Protein AF-N1QB80-F1 (afdb_monomer_lite)

Foldseek 3Di:
DKKKWKKKKQLQAAQQKFKWFADPVRDTFGQLCLQVPPVPDDFDAHPRRHGIDMATFKMKDKDFDDPVVDDLVQAPDDPVVLVVVVVVVVVCVVVVVCVGPVVVVVVVCVPDVPSVSRMDIDMDIDDPVPPDPPGPRNQQRDGDPVSVVDPPQKDKDKDQFRRHNSGTTTMMMIGGPGDRMDMDRPVVSVVVVVVVVVD

pLDDT: mean 86.38, std 12.4, range [41.97, 98.0]

Structure (mmCIF, N/CA/C/O backbone):
data_AF-N1QB80-F1
#
_entry.id   AF-N1QB80-F1
#
loop_
_atom_site.group_PDB
_atom_site.id
_atom_site.type_symbol
_atom_site.label_atom_id
_atom_site.label_alt_id
_atom_site.label_comp_id
_atom_site.label_asym_id
_atom_site.label_entity_id
_atom_site.label_seq_id
_atom_site.pdbx_PDB_ins_code
_atom_site.Cartn_x
_atom_site.Cartn_y
_atom_site.Cartn_z
_atom_site.occupancy
_atom_site.B_iso_or_equiv
_atom_site.auth_seq_id
_atom_site.auth_comp_id
_atom_site.auth_asym_id
_atom_site.auth_atom_id
_atom_site.pdbx_PDB_model_num
ATOM 1 N N . PRO A 1 1 ? -1.090 -0.569 -16.708 1.00 91.38 1 PRO A N 1
ATOM 2 C CA . PRO A 1 1 ? -0.356 -0.720 -15.426 1.00 91.38 1 PRO A CA 1
ATOM 3 C C . PRO A 1 1 ? -0.782 -1.983 -14.658 1.00 91.38 1 PRO A C 1
ATOM 5 O O . PRO A 1 1 ? -1.975 -2.270 -14.566 1.00 91.38 1 PRO A O 1
ATOM 8 N N . LEU A 1 2 ? 0.190 -2.723 -14.127 1.00 95.62 2 LEU A N 1
ATOM 9 C CA . LEU A 1 2 ? -0.009 -3.771 -13.124 1.00 95.62 2 LEU A CA 1
ATOM 10 C C . LEU A 1 2 ? -0.027 -3.103 -11.746 1.00 95.62 2 LEU A C 1
ATOM 12 O O . LEU A 1 2 ? 0.932 -2.417 -11.395 1.00 95.62 2 LEU A O 1
ATOM 16 N N . VAL A 1 3 ? -1.093 -3.304 -10.975 1.00 96.75 3 VAL A N 1
ATOM 17 C CA . VAL A 1 3 ? -1.234 -2.734 -9.630 1.00 96.75 3 VAL A CA 1
ATOM 18 C C . VAL A 1 3 ? -1.250 -3.858 -8.600 1.00 96.75 3 VAL A C 1
ATOM 20 O O . VAL A 1 3 ? -2.007 -4.817 -8.746 1.00 96.75 3 VAL A O 1
ATOM 23 N N . ILE A 1 4 ? -0.429 -3.746 -7.558 1.00 97.38 4 ILE A N 1
ATOM 24 C CA . ILE A 1 4 ? -0.398 -4.673 -6.423 1.00 97.38 4 ILE A CA 1
ATOM 25 C C . ILE A 1 4 ? -0.755 -3.882 -5.171 1.00 97.38 4 ILE A C 1
ATOM 27 O O . ILE A 1 4 ? -0.042 -2.957 -4.795 1.00 97.38 4 ILE A O 1
ATOM 31 N N . GLU A 1 5 ? -1.851 -4.248 -4.518 1.00 96.88 5 GLU A N 1
ATOM 32 C CA . GLU A 1 5 ? -2.262 -3.633 -3.256 1.00 96.88 5 GLU A CA 1
ATOM 33 C C . GLU A 1 5 ? -1.945 -4.579 -2.107 1.00 96.88 5 GLU A C 1
ATOM 35 O O . GLU A 1 5 ? -2.376 -5.732 -2.136 1.00 96.88 5 GLU A O 1
ATOM 40 N N . VAL A 1 6 ? -1.222 -4.088 -1.104 1.00 97.69 6 VAL A N 1
ATOM 41 C CA . VAL A 1 6 ? -1.003 -4.757 0.182 1.00 97.69 6 VAL A CA 1
ATOM 42 C C . VAL A 1 6 ? -1.962 -4.140 1.188 1.00 97.69 6 VAL A C 1
ATOM 44 O O . VAL A 1 6 ? -2.020 -2.919 1.325 1.00 97.69 6 VAL A O 1
ATOM 47 N N . TYR A 1 7 ? -2.727 -4.972 1.883 1.00 96.00 7 TYR A N 1
ATOM 48 C CA . TYR A 1 7 ? -3.789 -4.519 2.774 1.00 96.00 7 TYR A CA 1
ATOM 49 C C . TYR A 1 7 ? -3.912 -5.404 4.014 1.00 96.00 7 TYR A C 1
ATOM 51 O O . TYR A 1 7 ? -3.428 -6.539 4.052 1.00 96.00 7 TYR A O 1
ATOM 59 N N . VAL A 1 8 ? -4.579 -4.871 5.031 1.00 94.50 8 VAL A N 1
ATOM 60 C CA . VAL A 1 8 ? -5.033 -5.606 6.214 1.00 94.50 8 VAL A CA 1
ATOM 61 C C . VAL A 1 8 ? -6.558 -5.599 6.241 1.00 94.50 8 VAL A C 1
ATOM 63 O O . VAL A 1 8 ? -7.178 -4.606 5.865 1.00 94.50 8 VAL A O 1
ATOM 66 N N . ASP A 1 9 ? -7.170 -6.706 6.661 1.00 91.12 9 ASP A N 1
ATOM 67 C CA . ASP A 1 9 ? -8.623 -6.816 6.781 1.00 91.12 9 ASP A CA 1
ATOM 68 C C . ASP A 1 9 ? -9.057 -7.471 8.094 1.00 91.12 9 ASP A C 1
ATOM 70 O O . ASP A 1 9 ? -8.264 -8.099 8.801 1.00 91.12 9 ASP A O 1
ATOM 74 N N . THR A 1 10 ? -10.343 -7.325 8.410 1.00 90.62 10 THR A N 1
ATOM 75 C CA . THR A 1 10 ? -10.964 -7.892 9.616 1.00 90.62 10 THR A CA 1
ATOM 76 C C . THR A 1 10 ? -11.724 -9.189 9.352 1.00 90.62 10 THR A C 1
ATOM 78 O O . THR A 1 10 ? -12.569 -9.597 10.152 1.00 90.62 10 THR A O 1
ATOM 81 N N . SER A 1 11 ? -11.445 -9.883 8.242 1.00 88.81 11 SER A N 1
ATOM 82 C CA . SER A 1 11 ? -12.215 -11.072 7.840 1.00 88.81 11 SER A CA 1
ATOM 83 C C . SER A 1 11 ? -12.134 -12.234 8.841 1.00 88.81 11 SER A C 1
ATOM 85 O O . SER A 1 11 ? -13.034 -13.073 8.864 1.00 88.81 11 SER A O 1
ATOM 87 N N . HIS A 1 12 ? -11.089 -12.262 9.675 1.00 88.12 12 HIS A N 1
ATOM 88 C CA . HIS A 1 12 ? -10.852 -13.278 10.705 1.00 88.12 12 HIS A CA 1
ATOM 89 C C . HIS A 1 12 ? -11.121 -12.808 12.141 1.00 88.12 12 HIS A C 1
ATOM 91 O O . HIS A 1 12 ? -11.028 -13.626 13.055 1.00 88.12 12 HIS A O 1
ATOM 97 N N . LEU A 1 13 ? -11.469 -11.536 12.361 1.00 88.50 13 LEU A N 1
ATOM 98 C CA . LEU A 1 13 ? -11.764 -11.039 13.707 1.00 88.50 13 LEU A CA 1
ATOM 99 C C . LEU A 1 13 ? -13.096 -11.594 14.221 1.00 88.50 13 LEU A C 1
ATOM 101 O O . LEU A 1 13 ? -14.037 -11.796 13.446 1.00 88.50 13 LEU A O 1
ATOM 105 N N . THR A 1 14 ? -13.179 -11.856 15.524 1.00 88.25 14 THR A N 1
ATOM 106 C CA . THR A 1 14 ? -14.444 -12.197 16.194 1.00 88.25 14 THR A CA 1
ATOM 107 C C . THR A 1 14 ? -15.339 -10.962 16.327 1.00 88.25 14 THR A C 1
ATOM 109 O O . THR A 1 14 ? -14.897 -9.837 16.113 1.00 88.25 14 THR A O 1
ATOM 112 N N . GLN A 1 15 ? -16.602 -11.147 16.717 1.00 86.69 15 GLN A N 1
ATOM 113 C CA . GLN A 1 15 ? -17.520 -10.029 16.966 1.00 86.69 15 GLN A CA 1
ATOM 114 C C . GLN A 1 15 ? -17.078 -9.124 18.132 1.00 86.69 15 GLN A C 1
ATOM 116 O O . GLN A 1 15 ? -17.384 -7.936 18.124 1.00 86.69 15 GLN A O 1
ATOM 121 N N . SER A 1 16 ? -16.348 -9.666 19.113 1.00 88.00 16 SER A N 1
ATOM 122 C CA . SER A 1 16 ? -15.786 -8.893 20.227 1.00 88.00 16 SER A CA 1
ATOM 123 C C . SER A 1 16 ? -14.495 -8.161 19.861 1.00 88.00 16 SER A C 1
ATOM 125 O O . SER A 1 16 ? -14.055 -7.290 20.602 1.00 88.00 16 SER A O 1
ATOM 127 N N . GLN A 1 17 ? -13.884 -8.462 18.716 1.00 90.19 17 GLN A N 1
ATOM 128 C CA . GLN A 1 17 ? -12.616 -7.877 18.297 1.00 90.19 17 GLN A CA 1
ATOM 129 C C . GLN A 1 17 ? -12.819 -6.773 17.263 1.00 90.19 17 GLN A C 1
ATOM 131 O O . GLN A 1 17 ? -13.550 -6.937 16.288 1.00 90.19 17 GLN A O 1
ATOM 136 N N . THR A 1 18 ? -12.089 -5.674 17.429 1.00 90.62 18 THR A N 1
ATOM 137 C CA . THR A 1 18 ? -12.066 -4.569 16.466 1.00 90.62 18 THR A CA 1
ATOM 138 C C . THR A 1 18 ? -10.638 -4.209 16.070 1.00 90.62 18 THR A C 1
ATOM 140 O O . THR A 1 18 ? -9.692 -4.360 16.852 1.00 90.62 18 THR A O 1
ATOM 143 N N . LEU A 1 19 ? -10.479 -3.758 14.826 1.00 92.94 19 LEU A N 1
ATOM 144 C CA . LEU A 1 19 ? -9.215 -3.248 14.313 1.00 92.94 19 LEU A CA 1
ATOM 145 C C . LEU A 1 19 ? -9.038 -1.808 14.784 1.00 92.94 19 LEU A C 1
ATOM 147 O O . LEU A 1 19 ? -9.878 -0.945 14.520 1.00 92.94 19 LEU A O 1
ATOM 151 N N . ILE A 1 20 ? -7.912 -1.555 15.440 1.00 94.00 20 ILE A N 1
ATOM 152 C CA . ILE A 1 20 ? -7.538 -0.223 15.898 1.00 94.00 20 ILE A CA 1
ATOM 153 C C . ILE A 1 20 ? -6.257 0.255 15.237 1.00 94.00 20 ILE A C 1
ATOM 155 O O . ILE A 1 20 ? -5.391 -0.550 14.890 1.00 94.00 20 ILE A O 1
ATOM 159 N N . ILE A 1 21 ? -6.125 1.573 15.138 1.00 94.12 21 ILE A N 1
ATOM 160 C CA . ILE A 1 21 ? -4.867 2.256 14.847 1.00 94.12 21 ILE A CA 1
ATOM 161 C C . ILE A 1 21 ? -4.462 3.099 16.057 1.00 94.12 21 ILE A C 1
ATOM 163 O O . ILE A 1 21 ? -5.316 3.653 16.757 1.00 94.12 21 ILE A O 1
ATOM 167 N N . VAL A 1 22 ? -3.164 3.154 16.334 1.00 93.06 22 VAL A N 1
ATOM 168 C CA . VAL A 1 22 ? -2.594 3.980 17.399 1.00 93.06 22 VAL A CA 1
ATOM 169 C C . VAL A 1 22 ? -1.965 5.222 16.772 1.00 93.06 22 VAL A C 1
ATOM 171 O O . VAL A 1 22 ? -1.262 5.116 15.766 1.00 93.06 22 VAL A O 1
ATOM 174 N N . ASP A 1 23 ? -2.256 6.398 17.324 1.00 90.19 23 ASP A N 1
ATOM 175 C CA . ASP A 1 23 ? -1.613 7.644 16.900 1.00 90.19 23 ASP A CA 1
ATOM 176 C C . ASP A 1 23 ? -0.264 7.874 17.602 1.00 90.19 23 ASP A C 1
ATOM 178 O O . ASP A 1 23 ? 0.166 7.099 18.459 1.00 90.19 23 ASP A O 1
ATOM 182 N N . GLU A 1 24 ? 0.416 8.956 17.232 1.00 87.44 24 GLU A N 1
ATOM 183 C CA . GLU A 1 24 ? 1.702 9.351 17.817 1.00 87.44 24 GLU A CA 1
ATOM 184 C C . GLU A 1 24 ? 1.635 9.650 19.326 1.00 87.44 24 GLU A C 1
ATOM 186 O O . GLU A 1 24 ? 2.644 9.529 20.020 1.00 87.44 24 GLU A O 1
ATOM 191 N N . PHE A 1 25 ? 0.446 9.961 19.854 1.00 88.31 25 PHE A N 1
ATOM 192 C CA . PHE A 1 25 ? 0.195 10.195 21.278 1.00 88.31 25 PHE A CA 1
ATOM 193 C C . PHE A 1 25 ? -0.191 8.912 22.032 1.00 88.31 25 PHE A C 1
ATOM 195 O O . PHE A 1 25 ? -0.466 8.953 23.232 1.00 88.31 25 PHE A O 1
ATOM 202 N N . GLY A 1 26 ? -0.229 7.761 21.355 1.00 88.81 26 GLY A N 1
ATOM 203 C CA . GLY A 1 26 ? -0.605 6.477 21.945 1.00 88.81 26 GLY A CA 1
ATOM 204 C C . GLY A 1 26 ? -2.116 6.256 22.076 1.00 88.81 26 GLY A C 1
ATOM 205 O O . GLY A 1 26 ? -2.539 5.227 22.619 1.00 88.81 26 GLY A O 1
ATOM 206 N N . LYS A 1 27 ? -2.952 7.174 21.575 1.00 90.88 27 LYS A N 1
ATOM 207 C CA . LYS A 1 27 ? -4.409 7.036 21.616 1.00 90.88 27 LYS A CA 1
ATOM 208 C C . LYS A 1 27 ? -4.879 6.053 20.547 1.00 90.88 27 LYS A C 1
ATOM 210 O O . LYS A 1 27 ? -4.381 6.013 19.425 1.00 90.88 27 LYS A O 1
ATOM 215 N N . ARG A 1 28 ? -5.866 5.238 20.923 1.00 92.75 28 ARG A N 1
ATOM 216 C CA . ARG A 1 28 ? -6.423 4.157 20.101 1.00 92.75 28 ARG A CA 1
ATOM 217 C C . ARG A 1 28 ? -7.682 4.626 19.378 1.00 92.75 28 ARG A C 1
ATOM 219 O O . ARG A 1 28 ? -8.621 5.114 20.011 1.00 92.75 28 ARG A O 1
ATOM 226 N N . TRP A 1 29 ? -7.725 4.415 18.070 1.00 91.88 29 TRP A N 1
ATOM 227 C CA . TRP A 1 29 ? -8.827 4.808 17.195 1.00 91.88 29 TRP A CA 1
ATOM 228 C C . TRP A 1 29 ? -9.437 3.580 16.522 1.00 91.88 29 TRP A C 1
ATOM 230 O O . TRP A 1 29 ? -8.711 2.689 16.094 1.00 91.88 29 TRP A O 1
ATOM 240 N N . ASP A 1 30 ? -10.769 3.528 16.445 1.00 92.00 30 ASP A N 1
ATOM 241 C CA . ASP A 1 30 ? -11.488 2.448 15.758 1.00 92.00 30 ASP A CA 1
ATOM 242 C C . ASP A 1 30 ? -11.467 2.704 14.245 1.00 92.00 30 ASP A C 1
ATOM 244 O O . ASP A 1 30 ? -11.998 3.713 13.769 1.00 92.00 30 ASP A O 1
ATOM 248 N N . VAL A 1 31 ? -10.861 1.781 13.497 1.00 92.50 31 VAL A N 1
ATOM 249 C CA . VAL A 1 31 ? -10.658 1.906 12.048 1.00 92.50 31 VAL A CA 1
ATOM 250 C C . VAL A 1 31 ? -11.970 1.787 11.276 1.00 92.50 31 VAL A C 1
ATOM 252 O O . VAL A 1 31 ? -12.184 2.515 10.308 1.00 92.50 31 VAL A O 1
ATOM 255 N N . ALA A 1 32 ? -12.871 0.893 11.691 1.00 89.06 32 ALA A N 1
ATOM 256 C CA . ALA A 1 32 ? -14.157 0.723 11.020 1.00 89.06 32 ALA A CA 1
ATOM 257 C C . ALA A 1 32 ? -15.037 1.968 11.194 1.00 89.06 32 ALA A C 1
ATOM 259 O O . ALA A 1 32 ? -15.760 2.339 10.273 1.00 89.06 32 ALA A O 1
ATOM 260 N N . HIS A 1 33 ? -14.955 2.631 12.349 1.00 87.12 33 HIS A N 1
ATOM 261 C CA . HIS A 1 33 ? -15.618 3.914 12.569 1.00 87.12 33 HIS A CA 1
ATOM 262 C C . HIS A 1 33 ? -15.034 5.026 11.684 1.00 87.12 33 HIS A C 1
ATOM 264 O O . HIS A 1 33 ? -15.795 5.798 11.108 1.00 87.12 33 HIS A O 1
ATOM 270 N N . ALA A 1 34 ? -13.706 5.099 11.548 1.00 87.31 34 ALA A N 1
ATOM 271 C CA . ALA A 1 34 ? -13.056 6.103 10.703 1.00 87.31 34 ALA A CA 1
ATOM 272 C C . ALA A 1 34 ? -13.418 5.938 9.214 1.00 87.31 34 ALA A C 1
ATOM 274 O O . ALA A 1 34 ? -13.767 6.911 8.551 1.00 87.31 34 ALA A O 1
ATOM 275 N N . LEU A 1 35 ? -13.419 4.700 8.709 1.00 85.75 35 LEU A N 1
ATOM 276 C CA . LEU A 1 35 ? -13.786 4.397 7.319 1.00 85.75 35 LEU A CA 1
ATOM 277 C C . LEU A 1 35 ? -15.298 4.484 7.055 1.00 85.75 35 LEU A C 1
ATOM 279 O O . LEU A 1 35 ? -15.717 4.793 5.945 1.00 85.75 35 LEU A O 1
ATOM 283 N N . GLY A 1 36 ? -16.120 4.182 8.063 1.00 72.56 36 GLY A N 1
ATOM 284 C CA . GLY A 1 36 ? -17.580 4.110 7.971 1.00 72.56 36 GLY A CA 1
ATOM 285 C C . GLY A 1 36 ? -18.313 5.432 8.204 1.00 72.56 36 GLY A C 1
ATOM 286 O O . GLY A 1 36 ? -19.537 5.424 8.282 1.00 72.56 36 GLY A O 1
ATOM 287 N N . SER A 1 37 ? -17.611 6.567 8.309 1.00 54.84 37 SER A N 1
ATOM 288 C CA . SER A 1 37 ? -18.234 7.888 8.504 1.00 54.84 37 SER A CA 1
ATOM 289 C C . SER A 1 37 ? -19.092 8.360 7.311 1.00 54.84 37 SER A C 1
ATOM 291 O O . SER A 1 37 ? -19.680 9.440 7.361 1.00 54.84 37 SER A O 1
ATOM 293 N N . SER A 1 38 ? -19.199 7.566 6.243 1.00 48.72 38 SER A N 1
ATOM 294 C CA . SER A 1 38 ? -20.193 7.733 5.182 1.00 48.72 38 SER A CA 1
ATOM 295 C C . SER A 1 38 ? -21.507 7.067 5.615 1.00 48.72 38 SER A C 1
ATOM 297 O O . SER A 1 38 ? -21.643 5.849 5.538 1.00 48.72 38 SER A O 1
ATOM 299 N N . ALA A 1 39 ? -22.482 7.861 6.065 1.00 45.38 39 ALA A N 1
ATOM 300 C CA . ALA A 1 39 ? -23.760 7.430 6.654 1.00 45.38 39 ALA A CA 1
ATOM 301 C C . ALA A 1 39 ? -24.666 6.526 5.776 1.00 45.38 39 ALA A C 1
ATOM 303 O O . ALA A 1 39 ? -25.740 6.134 6.222 1.00 45.38 39 ALA A O 1
ATOM 304 N N . ASP A 1 40 ? -24.247 6.182 4.556 1.00 47.56 40 ASP A N 1
ATOM 305 C CA . ASP A 1 40 ? -25.103 5.617 3.503 1.00 47.56 40 ASP A CA 1
ATOM 306 C C . ASP A 1 40 ?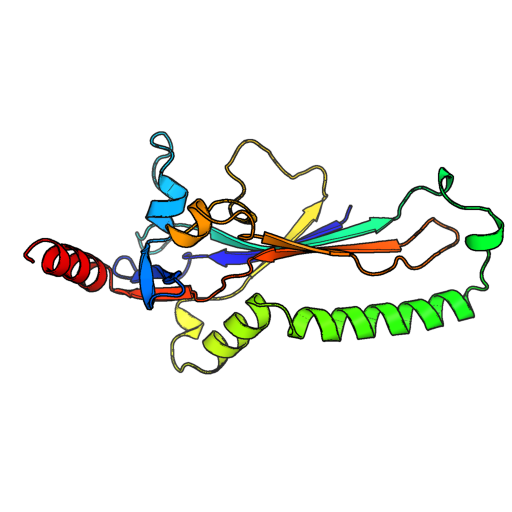 -24.820 4.141 3.165 1.00 47.56 40 ASP A C 1
ATOM 308 O O . ASP A 1 40 ? -25.435 3.561 2.272 1.00 47.56 40 ASP A O 1
ATOM 312 N N . SER A 1 41 ? -23.884 3.490 3.865 1.00 57.41 41 SER A N 1
ATOM 313 C CA . SER A 1 41 ? -23.530 2.086 3.609 1.00 57.41 41 SER A CA 1
ATOM 314 C C . SER A 1 41 ? -23.927 1.197 4.780 1.00 57.41 41 SER A C 1
ATOM 316 O O . SER A 1 41 ? -23.407 1.345 5.885 1.00 57.41 41 SER A O 1
ATOM 318 N N . SER A 1 42 ? -24.802 0.216 4.541 1.00 60.97 42 SER A N 1
ATOM 319 C CA . SER A 1 42 ? -25.028 -0.852 5.522 1.00 60.97 42 SER A CA 1
ATOM 320 C C . SER A 1 42 ? -23.687 -1.531 5.844 1.00 60.97 42 SER A C 1
ATOM 322 O O . SER A 1 42 ? -22.974 -1.920 4.912 1.00 60.97 42 SER A O 1
ATOM 324 N N . PRO A 1 43 ? -23.307 -1.672 7.128 1.00 64.56 43 PRO A N 1
ATOM 325 C CA . PRO A 1 43 ? -22.013 -2.225 7.495 1.00 64.56 43 PRO A CA 1
ATOM 326 C C . PRO A 1 43 ? -21.905 -3.657 6.977 1.00 64.56 43 PRO A C 1
ATOM 328 O O . PRO A 1 43 ? -22.703 -4.527 7.329 1.00 64.56 43 PRO A O 1
ATOM 331 N N . ARG A 1 44 ? -20.905 -3.911 6.129 1.00 75.31 44 ARG A N 1
ATOM 332 C CA . ARG A 1 44 ? -20.601 -5.270 5.676 1.00 75.31 44 ARG A CA 1
ATOM 333 C C . ARG A 1 44 ? -20.173 -6.087 6.889 1.00 75.31 44 ARG A C 1
ATOM 335 O O . ARG A 1 44 ? -19.333 -5.642 7.669 1.00 75.31 44 ARG A O 1
ATOM 342 N N . THR A 1 45 ? -20.735 -7.276 7.048 1.00 80.62 45 THR A N 1
ATOM 343 C CA . THR A 1 45 ? -20.371 -8.188 8.131 1.00 80.62 45 THR A CA 1
ATOM 344 C C . THR A 1 45 ? -19.325 -9.187 7.654 1.00 80.62 45 THR A C 1
ATOM 346 O O . THR A 1 45 ? -19.306 -9.606 6.492 1.00 80.62 45 THR A O 1
ATOM 349 N N . ASN A 1 46 ? -18.402 -9.551 8.540 1.00 82.50 46 ASN A N 1
ATOM 350 C CA . ASN A 1 46 ? -17.505 -10.672 8.309 1.00 82.50 46 ASN A CA 1
ATOM 351 C C . ASN A 1 46 ? -18.231 -11.996 8.629 1.00 82.50 46 ASN A C 1
ATOM 353 O O . ASN A 1 46 ? -19.353 -12.013 9.138 1.00 82.50 46 ASN A O 1
ATOM 357 N N . ARG A 1 47 ? -17.579 -13.132 8.354 1.00 83.50 47 ARG A N 1
ATOM 358 C CA . ARG A 1 47 ? -18.159 -14.471 8.590 1.00 83.50 47 ARG A CA 1
ATOM 359 C C . ARG A 1 47 ? -18.451 -14.774 10.065 1.00 83.50 47 ARG A C 1
ATOM 361 O O . ARG A 1 47 ? -19.199 -15.701 10.346 1.00 83.50 47 ARG A O 1
ATOM 368 N N . ASN A 1 48 ? -17.879 -13.994 10.977 1.00 83.38 48 ASN A N 1
ATOM 369 C CA . ASN A 1 48 ? -17.991 -14.156 12.421 1.00 83.38 48 ASN A CA 1
ATOM 370 C C . ASN A 1 48 ? -18.980 -13.150 13.046 1.00 83.38 48 ASN A C 1
ATOM 372 O O . ASN A 1 48 ? -18.998 -13.004 14.265 1.00 83.38 48 ASN A O 1
ATOM 376 N N . GLY A 1 49 ? -19.756 -12.416 12.236 1.00 79.75 49 GLY A N 1
ATOM 377 C CA . GLY A 1 49 ? -20.728 -11.423 12.712 1.00 79.75 49 GLY A CA 1
ATOM 378 C C . GLY A 1 49 ? -20.132 -10.072 13.136 1.00 79.75 49 GLY A C 1
ATOM 379 O O . GLY A 1 49 ? -20.870 -9.203 13.594 1.00 79.75 49 GLY A O 1
ATOM 380 N N . GLY A 1 50 ? -18.821 -9.868 12.973 1.00 80.44 50 GLY A N 1
ATOM 381 C CA . GLY A 1 50 ? -18.140 -8.591 13.211 1.00 80.44 50 GLY A CA 1
ATOM 382 C C . GLY A 1 50 ? -18.203 -7.643 12.007 1.00 80.44 50 GLY A C 1
ATOM 383 O O . GLY A 1 50 ? -18.599 -8.035 10.907 1.00 80.44 50 GLY A O 1
ATOM 384 N N . ARG A 1 51 ? -17.780 -6.385 12.190 1.00 82.31 51 ARG A N 1
ATOM 385 C CA . ARG A 1 51 ? -17.690 -5.402 11.094 1.00 82.31 51 ARG A CA 1
ATOM 386 C C . ARG A 1 51 ? -16.526 -5.747 10.162 1.00 82.31 51 ARG A C 1
ATOM 388 O O . ARG A 1 51 ? -15.382 -5.867 10.600 1.00 82.31 51 ARG A O 1
ATOM 395 N N . LEU A 1 52 ? -16.816 -5.888 8.871 1.00 85.75 52 LEU A N 1
ATOM 396 C CA . LEU A 1 52 ? -15.814 -6.090 7.833 1.00 85.75 52 LEU A CA 1
ATOM 397 C C . LEU A 1 52 ? -15.259 -4.735 7.389 1.00 85.75 52 LEU A C 1
ATOM 399 O O . LEU A 1 52 ? -15.984 -3.926 6.813 1.00 85.75 52 LEU A O 1
ATOM 403 N N . CYS A 1 53 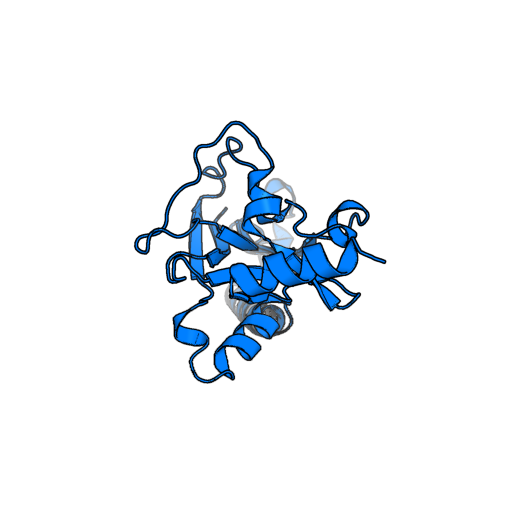? -13.968 -4.519 7.602 1.00 88.38 53 CYS A N 1
ATOM 404 C CA . CYS A 1 53 ? -13.237 -3.406 7.022 1.00 88.38 53 CYS A CA 1
ATOM 405 C C . CYS A 1 53 ? -11.900 -3.881 6.453 1.00 88.38 53 CYS A C 1
ATOM 407 O O . CYS A 1 53 ? -11.371 -4.936 6.819 1.00 88.38 53 CYS A O 1
ATOM 409 N N . GLU A 1 54 ? -11.393 -3.099 5.509 1.00 91.38 54 GLU A N 1
ATOM 410 C CA . GLU A 1 54 ? -10.124 -3.316 4.834 1.00 91.38 54 GLU A CA 1
ATOM 411 C C . GLU A 1 54 ? -9.391 -1.979 4.759 1.00 91.38 54 GLU A C 1
ATOM 413 O O . GLU A 1 54 ? -9.999 -0.953 4.453 1.00 91.38 54 GLU A O 1
ATOM 418 N N . VAL A 1 55 ? -8.088 -2.006 5.023 1.00 94.06 55 VAL A N 1
ATOM 419 C CA . VAL A 1 55 ? -7.208 -0.848 4.887 1.00 94.06 55 VAL A CA 1
ATOM 420 C C . VAL A 1 55 ? -6.063 -1.210 3.956 1.00 94.06 55 VAL A C 1
ATOM 422 O O . VAL A 1 55 ? -5.258 -2.093 4.263 1.00 94.06 55 VAL A O 1
ATOM 425 N N . ILE A 1 56 ? -5.963 -0.501 2.834 1.00 95.81 56 ILE A N 1
ATOM 426 C CA . ILE A 1 56 ? -4.796 -0.562 1.954 1.00 95.81 56 ILE A CA 1
ATOM 427 C C . ILE A 1 56 ? -3.635 0.167 2.636 1.00 95.81 56 ILE A C 1
ATOM 429 O O . ILE A 1 56 ? -3.773 1.300 3.101 1.00 95.81 56 ILE A O 1
ATOM 433 N N . LEU A 1 57 ? -2.492 -0.511 2.699 1.00 97.38 57 LEU A N 1
ATOM 434 C CA . LEU A 1 57 ? -1.257 -0.020 3.306 1.00 97.38 57 LEU A CA 1
ATOM 435 C C . LEU A 1 57 ? -0.224 0.368 2.255 1.00 97.38 57 LEU A C 1
ATOM 437 O O . LEU A 1 57 ? 0.520 1.318 2.464 1.00 97.38 57 LEU A O 1
ATOM 441 N N . GLU A 1 58 ? -0.181 -0.367 1.142 1.00 98.00 58 GLU A N 1
ATOM 442 C CA . GLU A 1 58 ? 0.722 -0.105 0.024 1.00 98.00 58 GLU A CA 1
ATOM 443 C C . GLU A 1 58 ? -0.011 -0.333 -1.298 1.00 98.00 58 GLU A C 1
ATOM 445 O O . GLU A 1 58 ? -0.732 -1.322 -1.454 1.00 98.00 58 GLU A O 1
ATOM 450 N N . ARG A 1 59 ? 0.225 0.539 -2.276 1.00 97.25 59 ARG A N 1
ATOM 451 C CA . ARG A 1 59 ? -0.171 0.361 -3.670 1.00 97.25 59 ARG A CA 1
ATOM 452 C C . ARG A 1 59 ? 1.057 0.484 -4.555 1.00 97.25 59 ARG A C 1
ATOM 454 O O . ARG A 1 59 ? 1.557 1.575 -4.810 1.00 97.25 59 ARG A O 1
ATOM 461 N N . TRP A 1 60 ? 1.521 -0.653 -5.048 1.00 98.00 60 TRP A N 1
ATOM 462 C CA . TRP A 1 60 ? 2.598 -0.734 -6.018 1.00 98.00 60 TRP A CA 1
ATOM 463 C C . TRP A 1 60 ? 2.033 -0.635 -7.427 1.00 98.00 60 TRP A C 1
ATOM 465 O O . TRP A 1 60 ? 1.118 -1.375 -7.781 1.00 98.00 60 TRP A O 1
ATOM 475 N N . THR A 1 61 ? 2.616 0.231 -8.247 1.00 97.06 61 THR A N 1
ATOM 476 C CA . THR A 1 61 ? 2.284 0.365 -9.665 1.00 97.06 61 THR A CA 1
ATOM 477 C C . THR A 1 61 ? 3.515 0.045 -10.494 1.00 97.06 61 THR A C 1
ATOM 479 O O . THR A 1 61 ? 4.547 0.706 -10.363 1.00 97.06 61 THR A O 1
ATOM 482 N N . VAL A 1 62 ? 3.392 -0.970 -11.347 1.00 96.69 62 VAL A N 1
ATOM 483 C CA . VAL A 1 62 ? 4.393 -1.357 -12.342 1.00 96.69 62 VAL A CA 1
ATOM 484 C C . VAL A 1 62 ? 3.834 -1.044 -13.722 1.00 96.69 62 VAL A C 1
ATOM 486 O O . VAL A 1 62 ? 2.751 -1.505 -14.100 1.00 96.69 62 VAL A O 1
ATOM 489 N N . GLU A 1 63 ? 4.567 -0.256 -14.492 1.00 95.19 63 GLU A N 1
ATOM 490 C CA . GLU A 1 63 ? 4.135 0.176 -15.814 1.00 95.19 63 GLU A CA 1
ATOM 491 C C . GLU A 1 63 ? 5.296 0.235 -16.799 1.00 95.19 63 GLU A C 1
ATOM 493 O O . GLU A 1 63 ? 6.451 0.440 -16.430 1.00 95.19 63 GLU A O 1
ATOM 498 N N . LEU A 1 64 ? 4.960 0.036 -18.068 1.00 94.25 64 LEU A N 1
ATOM 499 C CA . LEU A 1 64 ? 5.855 0.282 -19.182 1.00 94.25 64 LEU A CA 1
ATOM 500 C C . LEU A 1 64 ? 5.434 1.621 -19.784 1.00 94.25 64 LEU A C 1
ATOM 502 O O . LEU A 1 64 ? 4.304 1.747 -20.256 1.00 94.25 64 LEU A O 1
ATOM 506 N N . GLY A 1 65 ? 6.296 2.627 -19.662 1.00 89.50 65 GLY A N 1
ATOM 507 C CA . GLY A 1 65 ? 6.008 3.975 -20.135 1.00 89.50 65 GLY A CA 1
ATOM 508 C C . GLY A 1 65 ? 6.128 4.109 -21.650 1.00 89.50 65 GLY A C 1
ATOM 509 O O . GLY A 1 65 ? 6.610 3.212 -22.342 1.00 89.50 65 GLY A O 1
ATOM 510 N N . ASP A 1 66 ? 5.687 5.260 -22.148 1.00 86.94 66 ASP A N 1
ATOM 511 C CA . ASP A 1 66 ? 5.705 5.578 -23.573 1.00 86.94 66 ASP A CA 1
ATOM 512 C C . ASP A 1 66 ? 7.138 5.808 -24.089 1.00 86.94 66 ASP A C 1
ATOM 514 O O . ASP A 1 66 ? 7.983 6.401 -23.410 1.00 86.94 66 ASP A O 1
ATOM 518 N N . LEU A 1 67 ? 7.394 5.356 -25.315 1.00 86.44 67 LEU A N 1
ATOM 519 C CA . LEU A 1 67 ? 8.644 5.577 -26.032 1.00 86.44 67 LEU A CA 1
ATOM 520 C C . LEU A 1 67 ? 8.795 7.037 -26.480 1.00 86.44 67 LEU A C 1
ATOM 522 O O . LEU A 1 67 ? 9.924 7.491 -26.643 1.00 86.44 67 LEU A O 1
ATO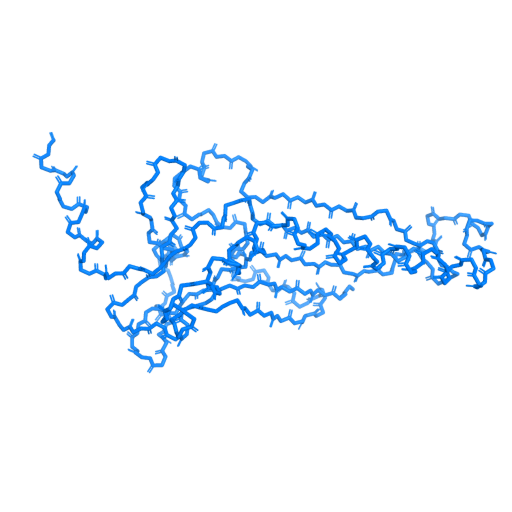M 526 N N . ALA A 1 68 ? 7.691 7.776 -26.652 1.00 83.00 68 ALA A N 1
ATOM 527 C CA . ALA A 1 68 ? 7.694 9.145 -27.183 1.00 83.00 68 ALA A CA 1
ATOM 528 C C . ALA A 1 68 ? 8.534 10.143 -26.361 1.00 83.00 68 ALA A C 1
ATOM 530 O O . ALA A 1 68 ? 9.000 11.147 -26.894 1.00 83.00 68 ALA A O 1
ATOM 531 N N . ASN A 1 69 ? 8.760 9.854 -25.077 1.00 83.44 69 ASN A N 1
ATOM 532 C CA . ASN A 1 69 ? 9.503 10.721 -24.159 1.00 83.44 69 ASN A CA 1
ATOM 533 C C . ASN A 1 69 ? 11.016 10.439 -24.124 1.00 83.44 69 ASN A C 1
ATOM 535 O O . ASN A 1 69 ? 11.726 11.066 -23.340 1.00 83.44 69 ASN A O 1
ATOM 539 N N . HIS A 1 70 ? 11.506 9.493 -24.930 1.00 86.00 70 HIS A N 1
ATOM 540 C CA . HIS A 1 70 ? 12.892 9.030 -24.901 1.00 86.00 70 HIS A CA 1
ATOM 541 C C . HIS A 1 70 ? 13.518 9.006 -26.289 1.00 86.00 70 HIS A C 1
ATOM 543 O O . HIS A 1 70 ? 12.872 8.693 -27.290 1.00 86.00 70 HIS A O 1
ATOM 549 N N . THR A 1 71 ? 14.819 9.287 -26.353 1.00 85.81 71 THR A N 1
ATOM 550 C CA . THR A 1 71 ? 15.539 9.163 -27.621 1.00 85.81 71 THR A CA 1
ATOM 551 C C . THR A 1 71 ? 15.763 7.691 -27.966 1.00 85.81 71 THR A C 1
ATOM 553 O O . THR A 1 71 ? 15.993 6.845 -27.103 1.00 85.81 71 THR A O 1
ATOM 556 N N . THR A 1 72 ? 15.765 7.358 -29.259 1.00 82.06 72 THR A N 1
ATOM 557 C CA . THR A 1 72 ? 16.060 5.989 -29.717 1.00 82.06 72 THR A CA 1
ATOM 558 C C . THR A 1 72 ? 17.422 5.491 -29.216 1.00 82.06 72 THR A C 1
ATOM 560 O O . THR A 1 72 ? 17.584 4.302 -28.965 1.00 82.06 72 THR A O 1
ATOM 563 N N . SER A 1 73 ? 18.391 6.394 -29.027 1.00 84.19 73 SER A N 1
ATOM 564 C CA . SER A 1 73 ? 19.708 6.069 -28.465 1.00 84.19 73 SER A CA 1
ATOM 565 C C . SER A 1 73 ? 19.623 5.611 -27.002 1.00 84.19 73 SER A C 1
ATOM 567 O O . SER A 1 73 ? 20.227 4.603 -26.641 1.00 84.19 73 SER A O 1
ATOM 569 N N . GLU A 1 74 ? 18.816 6.285 -26.174 1.00 84.25 74 GLU A N 1
ATOM 570 C CA . GLU A 1 74 ? 18.613 5.940 -24.756 1.00 84.25 74 GLU A CA 1
ATOM 571 C C . GLU A 1 74 ? 17.994 4.552 -24.559 1.00 84.25 74 GLU A C 1
ATOM 573 O O . GLU A 1 74 ? 18.335 3.843 -23.610 1.00 84.25 74 GLU A O 1
ATOM 578 N N . LEU A 1 75 ? 17.089 4.155 -25.457 1.00 86.31 75 LEU A N 1
ATOM 579 C CA . LEU A 1 75 ? 16.371 2.880 -25.376 1.00 86.31 75 LEU A CA 1
ATOM 580 C C . LEU A 1 75 ? 17.136 1.709 -26.022 1.00 86.31 75 LEU A C 1
ATOM 582 O O . LEU A 1 75 ? 16.767 0.549 -25.823 1.00 86.31 75 LEU A O 1
ATOM 586 N N . ASN A 1 76 ? 18.210 1.987 -26.770 1.00 87.88 76 ASN A N 1
ATOM 587 C CA . ASN A 1 76 ? 18.952 1.005 -27.570 1.00 87.88 76 ASN A CA 1
ATOM 588 C C . ASN A 1 76 ? 20.135 0.343 -26.849 1.00 87.88 76 ASN A C 1
ATOM 590 O O . ASN A 1 76 ? 21.056 -0.164 -27.493 1.00 87.88 76 ASN A O 1
ATOM 594 N N . ASP A 1 77 ? 20.096 0.270 -25.520 1.00 90.19 77 ASP A N 1
ATOM 595 C CA . ASP A 1 77 ? 21.106 -0.470 -24.767 1.00 90.19 77 ASP A CA 1
ATOM 596 C C . ASP A 1 77 ? 21.107 -1.968 -25.146 1.00 90.19 77 ASP A C 1
ATOM 598 O O . ASP A 1 77 ? 20.089 -2.558 -25.542 1.00 90.19 77 ASP A O 1
ATOM 602 N N . ALA A 1 78 ? 22.274 -2.603 -25.053 1.00 93.06 78 ALA A N 1
ATOM 603 C CA . ALA A 1 78 ? 22.418 -4.020 -25.359 1.00 93.06 78 ALA A CA 1
ATOM 604 C C . ALA A 1 78 ? 21.652 -4.864 -24.325 1.00 93.06 78 ALA A C 1
ATOM 606 O O . ALA A 1 78 ? 21.710 -4.593 -23.125 1.00 93.06 78 ALA A O 1
ATOM 607 N N . LEU A 1 79 ? 20.976 -5.936 -24.760 1.00 92.56 79 LEU A N 1
ATOM 608 C CA . LEU A 1 79 ? 20.175 -6.794 -23.869 1.00 92.56 79 LEU A CA 1
ATOM 609 C C . LEU A 1 79 ? 20.930 -7.281 -22.612 1.00 92.56 79 LEU A C 1
ATOM 611 O O . LEU A 1 79 ? 20.341 -7.237 -21.529 1.00 92.56 79 LEU A O 1
ATOM 615 N N . PRO A 1 80 ? 22.221 -7.672 -22.679 1.00 96.00 80 PRO A N 1
ATOM 616 C CA . PRO A 1 80 ? 22.980 -8.030 -21.478 1.00 96.00 80 PRO A CA 1
ATOM 617 C C . PRO A 1 80 ? 23.106 -6.888 -20.454 1.00 96.00 80 PRO A C 1
ATOM 619 O O . PRO A 1 80 ? 23.099 -7.137 -19.246 1.00 96.00 80 PRO A O 1
ATOM 622 N N . ASN A 1 81 ? 23.189 -5.634 -20.910 1.00 95.31 81 ASN A N 1
ATOM 623 C CA . ASN A 1 81 ? 23.248 -4.463 -20.033 1.00 95.31 81 ASN A CA 1
ATOM 624 C C . ASN A 1 81 ? 21.892 -4.196 -19.379 1.00 95.31 81 ASN A C 1
ATOM 626 O O . ASN A 1 81 ? 21.837 -3.986 -18.166 1.00 95.31 81 ASN A O 1
ATOM 630 N N . VAL A 1 82 ? 20.803 -4.278 -20.152 1.00 95.25 82 VAL A N 1
ATOM 631 C CA . VAL A 1 82 ? 19.429 -4.158 -19.635 1.00 95.25 82 VAL A CA 1
ATOM 632 C C . VAL A 1 82 ? 19.170 -5.222 -18.567 1.00 95.25 82 VAL A C 1
ATOM 634 O O . VAL A 1 82 ? 18.693 -4.896 -17.482 1.00 95.25 82 VAL A O 1
ATOM 637 N N . TYR A 1 83 ? 19.573 -6.472 -18.814 1.00 95.81 83 TYR A N 1
ATOM 638 C CA . TYR A 1 83 ? 19.462 -7.556 -17.834 1.00 95.81 83 TYR A CA 1
ATOM 639 C C . TYR A 1 83 ? 20.247 -7.255 -16.549 1.00 95.81 83 TYR A C 1
ATOM 641 O O . TYR A 1 83 ? 19.707 -7.370 -15.448 1.00 95.81 83 TYR A O 1
ATOM 649 N N . LYS A 1 84 ? 21.502 -6.795 -16.667 1.00 97.00 84 LYS A N 1
ATOM 650 C CA . LYS A 1 84 ? 22.335 -6.421 -15.511 1.00 97.00 84 LYS A CA 1
ATOM 651 C C . LYS A 1 84 ? 21.704 -5.289 -14.691 1.00 97.00 84 LYS A C 1
ATOM 653 O O . LYS A 1 84 ? 21.664 -5.380 -13.465 1.00 97.00 84 LYS A O 1
ATOM 658 N N . LYS A 1 85 ? 21.176 -4.253 -15.350 1.00 96.44 85 LYS A N 1
ATOM 659 C CA . LYS A 1 85 ? 20.453 -3.150 -14.696 1.00 96.44 85 LYS A CA 1
ATOM 660 C C . LYS A 1 85 ? 19.158 -3.641 -14.034 1.00 96.44 85 LYS A C 1
ATOM 662 O O . LYS A 1 85 ? 18.890 -3.278 -12.892 1.00 96.44 85 LYS A O 1
ATOM 667 N N . GLY A 1 86 ? 18.409 -4.529 -14.689 1.00 96.69 86 GLY A N 1
ATOM 668 C CA . GLY A 1 86 ? 17.203 -5.153 -14.136 1.00 96.69 86 GLY A CA 1
ATOM 669 C C . GLY A 1 86 ? 17.476 -5.973 -12.876 1.00 96.69 86 GLY A C 1
ATOM 670 O O . GLY A 1 86 ? 16.752 -5.865 -11.890 1.00 96.69 86 GLY A O 1
ATOM 671 N N . VAL A 1 87 ? 18.578 -6.721 -12.843 1.00 97.69 87 VAL A N 1
ATOM 672 C CA . VAL A 1 87 ? 19.017 -7.436 -11.637 1.00 97.69 87 VAL A CA 1
ATOM 673 C C . VAL A 1 87 ? 19.249 -6.473 -10.461 1.00 97.69 87 VAL A C 1
ATOM 675 O O . VAL A 1 87 ? 18.855 -6.776 -9.333 1.00 97.69 87 VAL A O 1
ATOM 678 N N . VAL A 1 88 ? 19.860 -5.307 -10.701 1.00 97.31 88 VAL A N 1
ATOM 679 C CA . VAL A 1 88 ? 20.050 -4.274 -9.666 1.00 97.31 88 VAL A CA 1
ATOM 680 C C . VAL A 1 88 ? 18.710 -3.675 -9.233 1.00 97.31 88 VAL A C 1
ATOM 682 O O . VAL A 1 88 ? 18.472 -3.551 -8.031 1.00 97.31 88 VAL A O 1
ATOM 685 N N . LEU A 1 89 ? 17.811 -3.387 -10.181 1.00 97.06 89 LEU A N 1
ATOM 686 C CA . LEU A 1 89 ? 16.455 -2.903 -9.907 1.00 97.06 89 LEU A CA 1
ATOM 687 C C . LEU A 1 89 ? 15.702 -3.847 -8.957 1.00 97.06 89 LEU A C 1
ATOM 689 O O . LEU A 1 89 ? 15.219 -3.409 -7.917 1.00 97.06 89 LEU A O 1
ATOM 693 N N . PHE A 1 90 ? 15.651 -5.149 -9.253 1.00 97.31 90 PHE A N 1
ATOM 694 C CA . PHE A 1 90 ? 14.940 -6.110 -8.401 1.00 97.31 90 PHE A CA 1
ATOM 695 C C . PHE A 1 90 ? 15.578 -6.279 -7.017 1.00 97.31 90 PHE A C 1
ATOM 697 O O . PHE A 1 90 ? 14.861 -6.443 -6.030 1.00 97.31 90 PHE A O 1
ATOM 704 N N . ARG A 1 91 ? 16.911 -6.183 -6.903 1.00 97.25 91 ARG A N 1
ATOM 705 C CA . ARG A 1 91 ? 17.583 -6.169 -5.590 1.00 97.25 91 ARG A CA 1
ATOM 706 C C . ARG A 1 91 ? 17.260 -4.913 -4.783 1.00 97.25 91 ARG A C 1
ATOM 708 O O . ARG A 1 91 ? 17.063 -5.010 -3.569 1.00 97.25 91 ARG A O 1
ATOM 715 N N . SER A 1 92 ? 17.187 -3.761 -5.448 1.00 97.06 92 SER A N 1
ATOM 716 C CA . SER A 1 92 ? 16.760 -2.502 -4.835 1.00 97.06 92 SER A CA 1
ATOM 717 C C . SER A 1 92 ? 15.313 -2.603 -4.348 1.00 97.06 92 SER A C 1
ATOM 719 O O . SER A 1 92 ? 15.070 -2.376 -3.167 1.00 97.06 92 SER A O 1
ATOM 721 N N . LEU A 1 93 ? 14.387 -3.071 -5.194 1.00 97.38 93 LEU A N 1
ATOM 722 C CA . LEU A 1 93 ? 12.977 -3.284 -4.843 1.00 97.38 93 LEU A CA 1
ATOM 723 C C . LEU A 1 93 ? 12.809 -4.218 -3.641 1.00 97.38 93 LEU A C 1
ATOM 725 O O . LEU A 1 93 ? 12.110 -3.880 -2.689 1.00 97.38 93 LEU A O 1
ATOM 729 N N . TYR A 1 94 ? 13.492 -5.365 -3.649 1.00 96.81 94 TYR A N 1
ATOM 730 C CA . TYR A 1 94 ? 13.460 -6.318 -2.539 1.00 96.81 94 TYR A CA 1
ATOM 731 C C . TYR A 1 94 ? 13.931 -5.698 -1.218 1.00 96.81 94 TYR A C 1
ATOM 733 O O . TYR A 1 94 ? 13.356 -5.959 -0.160 1.00 96.81 94 TYR A O 1
ATOM 741 N N . SER A 1 95 ? 14.981 -4.879 -1.276 1.00 96.69 95 SER A N 1
ATOM 742 C CA . SER A 1 95 ? 15.521 -4.207 -0.094 1.00 96.69 95 SER A CA 1
ATOM 743 C C . SER A 1 95 ? 14.582 -3.099 0.378 1.00 96.69 95 SER A C 1
ATOM 745 O O . SER A 1 95 ? 14.286 -3.015 1.567 1.00 96.69 95 SER A O 1
ATOM 747 N N . PHE A 1 96 ? 14.063 -2.297 -0.552 1.00 97.00 96 PHE A N 1
ATOM 748 C CA . PHE A 1 96 ? 13.178 -1.172 -0.271 1.00 97.00 96 PHE A CA 1
ATOM 749 C C . PHE A 1 96 ? 11.839 -1.616 0.327 1.00 97.00 96 PHE A C 1
ATOM 751 O O . PHE A 1 96 ? 11.416 -1.059 1.336 1.00 97.00 96 PHE A O 1
ATOM 758 N N . ALA A 1 97 ? 11.228 -2.688 -0.191 1.00 96.69 97 ALA A N 1
ATOM 759 C CA . ALA A 1 97 ? 9.992 -3.252 0.363 1.00 96.69 97 ALA A CA 1
ATOM 760 C C . ALA A 1 97 ? 10.118 -3.636 1.853 1.00 96.69 97 ALA A C 1
ATOM 762 O O . ALA A 1 97 ? 9.132 -3.669 2.581 1.00 96.69 97 ALA A O 1
ATOM 763 N N . ARG A 1 98 ? 11.339 -3.892 2.342 1.00 96.31 98 ARG A N 1
ATOM 764 C CA . ARG A 1 98 ? 11.621 -4.209 3.754 1.00 96.31 98 ARG A CA 1
ATOM 765 C C . ARG A 1 98 ? 11.874 -2.984 4.633 1.00 96.31 98 ARG A C 1
ATOM 767 O O . ARG A 1 98 ? 12.037 -3.127 5.846 1.00 96.31 98 ARG A O 1
ATOM 774 N N . LEU A 1 99 ? 11.947 -1.798 4.043 1.00 96.19 99 LEU A N 1
ATOM 775 C CA . LEU A 1 99 ? 12.056 -0.531 4.764 1.00 96.19 99 LEU A CA 1
ATOM 776 C C . LEU A 1 99 ? 10.681 0.098 5.008 1.00 96.19 99 LEU A C 1
ATOM 778 O O . LEU A 1 99 ? 10.542 0.888 5.943 1.00 96.19 99 LEU A O 1
ATOM 782 N N . LEU A 1 100 ? 9.677 -0.298 4.220 1.00 97.25 100 LEU A N 1
ATOM 783 C CA . LEU A 1 100 ? 8.328 0.244 4.298 1.00 97.25 100 LEU A CA 1
ATOM 784 C C . LEU A 1 100 ? 7.640 -0.044 5.646 1.00 97.25 100 LEU A C 1
ATOM 786 O O . LEU A 1 100 ? 7.903 -1.075 6.286 1.00 97.25 100 LEU A O 1
ATOM 790 N N . PRO A 1 101 ? 6.729 0.845 6.089 1.00 96.69 101 PRO A N 1
ATOM 791 C CA . PRO A 1 101 ? 5.990 0.676 7.339 1.00 96.69 101 PRO A CA 1
ATOM 792 C C . PRO A 1 101 ? 5.223 -0.650 7.432 1.00 96.69 101 PRO A C 1
ATOM 794 O O . PRO A 1 101 ? 5.271 -1.304 8.480 1.00 96.69 101 PRO A O 1
ATOM 797 N N . ALA A 1 102 ? 4.615 -1.127 6.339 1.00 96.44 102 ALA A N 1
ATOM 798 C CA . ALA A 1 102 ? 3.864 -2.383 6.363 1.00 96.44 102 ALA A CA 1
ATOM 799 C C . ALA A 1 102 ? 4.763 -3.604 6.633 1.00 96.44 102 ALA A C 1
ATOM 801 O O . ALA A 1 102 ? 4.331 -4.550 7.292 1.00 96.44 102 ALA A O 1
ATOM 802 N N . TRP A 1 103 ? 6.044 -3.581 6.236 1.00 96.44 103 TRP A N 1
ATOM 803 C CA . TRP A 1 103 ? 6.996 -4.633 6.616 1.00 96.44 103 TRP A CA 1
ATOM 804 C C . TRP A 1 103 ? 7.308 -4.622 8.116 1.00 96.44 103 TRP A C 1
ATOM 806 O O . TRP A 1 103 ? 7.454 -5.678 8.741 1.00 96.44 103 TRP A O 1
ATOM 816 N N . LYS A 1 104 ? 7.406 -3.439 8.736 1.00 94.50 104 LYS A N 1
ATOM 817 C CA . LYS A 1 104 ? 7.557 -3.340 10.198 1.00 94.50 104 LYS A CA 1
ATOM 818 C C . LYS A 1 104 ? 6.330 -3.929 10.895 1.00 94.50 104 LYS A C 1
ATOM 820 O O . LYS A 1 104 ? 6.502 -4.725 11.818 1.00 94.50 104 LYS A O 1
ATOM 825 N N . PHE A 1 105 ? 5.133 -3.614 10.405 1.00 94.00 105 PHE A N 1
ATOM 826 C CA . PHE A 1 105 ? 3.877 -4.180 10.893 1.00 94.00 105 PHE A CA 1
ATOM 827 C C . PHE A 1 105 ? 3.814 -5.707 10.714 1.00 94.00 105 PHE A C 1
ATOM 829 O O . PHE A 1 105 ? 3.596 -6.428 11.687 1.00 94.00 105 PHE A O 1
ATOM 836 N N . TYR A 1 106 ? 4.153 -6.231 9.532 1.00 93.62 106 TYR A N 1
ATOM 837 C CA . TYR A 1 106 ? 4.286 -7.672 9.277 1.00 93.62 106 TYR A CA 1
ATOM 838 C C . TYR A 1 106 ? 5.207 -8.358 10.289 1.00 93.62 106 TYR A C 1
ATOM 840 O O . TYR A 1 106 ? 4.888 -9.403 10.860 1.00 93.62 106 TYR A O 1
ATOM 848 N N . ARG A 1 107 ? 6.368 -7.751 10.555 1.00 92.62 107 ARG A N 1
ATOM 849 C CA . ARG A 1 107 ? 7.332 -8.273 11.527 1.00 92.62 107 ARG A CA 1
ATOM 850 C C . ARG A 1 107 ? 6.836 -8.211 12.974 1.00 92.62 107 ARG A C 1
ATOM 852 O O . ARG A 1 107 ? 7.331 -8.978 13.796 1.00 92.62 107 ARG A O 1
ATOM 859 N N . LYS A 1 108 ? 5.921 -7.298 13.312 1.00 90.31 108 LYS A N 1
ATOM 860 C CA . LYS A 1 108 ? 5.264 -7.250 14.629 1.00 90.31 108 LYS A CA 1
ATOM 861 C C . LYS A 1 108 ? 4.239 -8.374 14.751 1.00 90.31 108 LYS A C 1
ATOM 863 O O . LYS A 1 108 ? 4.338 -9.162 15.689 1.00 90.31 108 LYS A O 1
ATOM 868 N N . LEU A 1 109 ? 3.355 -8.512 13.758 1.00 88.31 109 LEU A N 1
ATOM 869 C CA . LEU A 1 109 ? 2.385 -9.609 13.689 1.00 88.31 109 LEU A CA 1
ATOM 870 C C . LEU A 1 109 ? 3.082 -10.963 13.800 1.00 88.31 109 LEU A C 1
ATOM 872 O O . LEU A 1 109 ? 2.646 -11.821 14.559 1.00 88.31 109 LEU A O 1
ATOM 876 N N . THR A 1 110 ? 4.214 -11.124 13.104 1.00 85.75 110 THR A N 1
ATOM 877 C CA . THR A 1 110 ? 4.890 -12.421 13.050 1.00 85.75 110 THR A CA 1
ATOM 878 C C . THR A 1 110 ? 5.573 -12.857 14.346 1.00 85.75 110 THR A C 1
ATOM 880 O O . THR A 1 110 ? 5.829 -14.046 14.543 1.00 85.75 110 THR A O 1
ATOM 883 N N . ARG A 1 111 ? 5.857 -11.920 15.252 1.00 85.00 111 ARG A N 1
ATOM 884 C CA . ARG A 1 111 ? 6.530 -12.199 16.530 1.00 85.00 111 ARG A CA 1
ATOM 885 C C . ARG A 1 111 ? 5.572 -12.470 17.682 1.00 85.00 111 ARG A C 1
ATOM 887 O O . ARG A 1 111 ? 5.993 -13.071 18.661 1.00 85.00 111 ARG A O 1
ATOM 894 N N . GLN A 1 112 ? 4.323 -12.028 17.580 1.00 73.94 112 GLN A N 1
ATOM 895 C CA . GLN A 1 112 ? 3.332 -12.144 18.647 1.00 73.94 112 GLN A CA 1
ATOM 896 C C . GLN A 1 112 ? 2.664 -13.533 18.611 1.00 73.94 112 GLN A C 1
ATOM 898 O O . GLN A 1 112 ? 1.958 -13.835 17.643 1.00 73.94 112 GLN A O 1
ATOM 903 N N . PRO A 1 113 ? 2.847 -14.394 19.631 1.00 65.31 113 PRO A N 1
ATOM 904 C CA . PRO A 1 113 ? 2.155 -15.680 19.707 1.00 65.31 113 PRO A CA 1
ATOM 905 C C . PRO A 1 113 ? 0.633 -15.465 19.678 1.00 65.31 113 PRO A C 1
ATOM 907 O O . PRO A 1 113 ? 0.111 -14.622 20.398 1.00 65.31 113 PRO A O 1
ATOM 910 N N . GLY A 1 114 ? -0.092 -16.175 18.809 1.00 64.81 114 GLY A N 1
ATOM 911 C CA . GLY A 1 114 ? -1.557 -16.067 18.684 1.00 64.81 114 GLY A CA 1
ATOM 912 C C . GLY A 1 114 ? -2.088 -14.886 17.849 1.00 64.81 114 GLY A C 1
ATOM 913 O O . GLY A 1 114 ? -3.170 -14.999 17.280 1.00 64.81 114 GLY A O 1
ATOM 914 N N . SER A 1 115 ? -1.327 -13.799 17.659 1.00 57.88 115 SER A N 1
ATOM 915 C CA . SER A 1 115 ? -1.774 -12.617 16.883 1.00 57.88 115 SER A CA 1
ATOM 916 C C . SER A 1 115 ? -1.979 -12.903 15.386 1.00 57.88 115 SER A C 1
ATOM 918 O O . SER A 1 115 ? -2.917 -12.392 14.772 1.00 57.88 115 SER A O 1
ATOM 920 N N . HIS A 1 116 ? -1.176 -13.809 14.814 1.00 57.00 116 HIS A N 1
ATOM 921 C CA . HIS A 1 116 ? -1.283 -14.258 13.413 1.00 57.00 116 HIS A CA 1
ATOM 922 C C . HIS A 1 116 ? -2.623 -14.915 13.062 1.00 57.00 116 HIS A C 1
ATOM 924 O O . HIS A 1 116 ? -2.916 -15.145 11.882 1.00 57.00 116 HIS A O 1
ATOM 930 N N . GLN A 1 117 ? -3.397 -15.323 14.071 1.00 61.34 117 GLN A N 1
ATOM 931 C CA . GLN A 1 117 ? -4.716 -15.910 13.859 1.00 61.34 117 GLN A CA 1
ATOM 932 C C . GLN A 1 117 ? -5.787 -14.833 13.651 1.00 61.34 117 GLN A C 1
ATOM 934 O O . GLN A 1 117 ? -6.746 -15.093 12.931 1.00 61.34 117 GLN A O 1
ATOM 939 N N . ALA A 1 118 ? -5.595 -13.630 14.204 1.00 73.50 118 ALA A N 1
ATOM 940 C CA . ALA A 1 118 ? -6.581 -12.554 14.160 1.00 73.50 118 ALA A CA 1
ATOM 941 C C . ALA A 1 118 ? -6.336 -11.564 13.006 1.00 73.50 118 ALA A C 1
ATOM 943 O O . ALA A 1 118 ? -7.264 -11.261 12.259 1.00 73.50 118 ALA A O 1
ATOM 944 N N . LEU A 1 119 ? -5.093 -11.098 12.811 1.00 85.38 119 LEU A N 1
ATOM 945 C CA . LEU A 1 119 ? -4.740 -10.152 11.740 1.00 85.38 119 LEU A CA 1
ATOM 946 C C . LEU A 1 119 ? -3.677 -10.716 10.805 1.00 85.38 119 LEU A C 1
ATOM 948 O O . LEU A 1 119 ? -2.660 -11.264 11.235 1.00 85.38 119 LEU A O 1
ATOM 952 N N . ARG A 1 120 ? -3.902 -10.537 9.501 1.00 86.44 120 ARG A N 1
ATOM 953 C CA . ARG A 1 120 ? -2.968 -10.934 8.446 1.00 86.44 120 ARG A CA 1
ATOM 954 C C . ARG A 1 120 ? -2.880 -9.856 7.383 1.00 86.44 120 ARG A C 1
ATOM 956 O O . ARG A 1 120 ? -3.895 -9.316 6.953 1.00 86.44 120 ARG A O 1
ATOM 963 N N . LEU A 1 121 ? -1.659 -9.612 6.927 1.00 92.12 121 LEU A N 1
ATOM 964 C CA . LEU A 1 121 ? -1.423 -8.879 5.693 1.00 92.12 121 LEU A CA 1
ATOM 965 C C . LEU A 1 121 ? -1.771 -9.769 4.507 1.00 92.12 121 LEU A C 1
ATOM 967 O O . LEU A 1 121 ? -1.395 -10.943 4.454 1.00 92.12 121 LEU A O 1
ATOM 971 N N . ARG A 1 122 ? -2.485 -9.190 3.555 1.00 93.88 122 ARG A N 1
ATOM 972 C CA . ARG A 1 122 ? -2.858 -9.811 2.293 1.00 93.88 122 ARG A CA 1
ATOM 973 C C . ARG A 1 122 ? -2.410 -8.920 1.153 1.00 93.88 122 ARG A C 1
ATOM 975 O O . ARG A 1 122 ? -2.045 -7.763 1.349 1.00 93.88 122 ARG A O 1
ATOM 982 N N . PHE A 1 123 ? -2.440 -9.479 -0.046 1.00 96.31 123 PHE A N 1
ATOM 983 C CA . PHE A 1 123 ? -2.236 -8.708 -1.254 1.00 96.31 123 PHE A CA 1
ATOM 984 C C . PHE A 1 123 ? -3.253 -9.098 -2.317 1.00 96.31 123 PHE A C 1
ATOM 986 O O . PHE A 1 123 ? -3.848 -10.179 -2.269 1.00 96.31 123 PHE A O 1
ATOM 993 N N . ARG A 1 124 ? -3.458 -8.207 -3.281 1.00 95.31 124 ARG A N 1
ATOM 994 C CA . ARG A 1 124 ? -4.217 -8.487 -4.501 1.00 95.31 124 ARG A CA 1
ATOM 995 C C . ARG A 1 124 ? -3.574 -7.799 -5.688 1.00 95.31 124 ARG A C 1
ATOM 997 O O . ARG A 1 124 ? -2.903 -6.782 -5.534 1.00 95.31 124 ARG A O 1
ATOM 1004 N N . ILE A 1 125 ? -3.814 -8.362 -6.863 1.00 95.81 125 ILE A N 1
ATOM 1005 C CA . ILE A 1 125 ? -3.326 -7.840 -8.133 1.00 95.81 125 ILE A CA 1
ATOM 1006 C C . ILE A 1 125 ? -4.530 -7.333 -8.923 1.00 95.81 125 ILE A C 1
ATOM 1008 O O . ILE A 1 125 ? -5.536 -8.033 -9.026 1.00 95.81 125 ILE A O 1
ATOM 1012 N N . LYS A 1 126 ? -4.425 -6.118 -9.454 1.00 92.75 126 LYS A N 1
ATOM 1013 C CA . LYS A 1 126 ? -5.443 -5.458 -10.274 1.00 92.75 126 LYS A CA 1
ATOM 1014 C C . LYS A 1 126 ? -4.815 -4.934 -11.556 1.00 92.75 126 LYS A C 1
ATOM 1016 O O . LYS A 1 126 ? -3.621 -4.614 -11.592 1.00 92.75 126 LYS A O 1
ATOM 1021 N N . GLN A 1 127 ? -5.627 -4.786 -12.595 1.00 90.38 127 GLN A N 1
ATOM 1022 C CA . GLN A 1 127 ? -5.237 -3.972 -13.732 1.00 90.38 127 GLN A CA 1
ATOM 1023 C C . GLN A 1 127 ? -5.559 -2.510 -13.410 1.00 90.38 127 GLN A C 1
ATOM 1025 O O . GLN A 1 127 ? -6.600 -2.205 -12.843 1.00 90.38 127 GLN A O 1
ATOM 1030 N N . GLY A 1 128 ? -4.654 -1.582 -13.730 1.00 78.50 128 GLY A N 1
ATOM 1031 C CA . GLY A 1 128 ? -4.772 -0.190 -13.270 1.00 78.50 128 GLY A CA 1
ATOM 1032 C C . GLY A 1 128 ? -6.011 0.574 -13.758 1.00 78.50 128 GLY A C 1
ATOM 1033 O O . GLY A 1 128 ? -6.296 1.633 -13.219 1.00 78.50 128 GLY A O 1
ATOM 1034 N N . HIS A 1 129 ? -6.751 0.051 -14.740 1.00 67.75 129 HIS A N 1
ATOM 1035 C CA . HIS A 1 129 ? -8.020 0.632 -15.188 1.00 67.75 129 HIS A CA 1
ATOM 1036 C C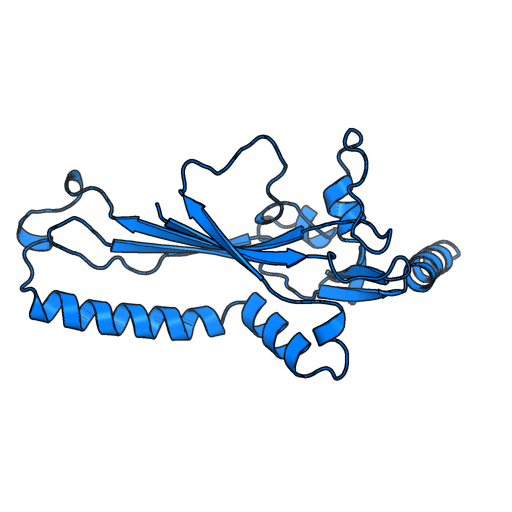 . HIS A 1 129 ? -9.232 0.173 -14.351 1.00 67.75 129 HIS A C 1
ATOM 1038 O O . HIS A 1 129 ? -10.297 0.767 -14.464 1.00 67.75 129 HIS A O 1
ATOM 1044 N N . ASP A 1 130 ? -9.058 -0.823 -13.472 1.00 63.75 130 ASP A N 1
ATOM 1045 C CA . ASP A 1 130 ? -10.100 -1.366 -12.585 1.00 63.75 130 ASP A CA 1
ATOM 1046 C C . ASP A 1 130 ? -10.188 -0.631 -11.235 1.00 63.75 130 ASP A C 1
ATOM 1048 O O . ASP A 1 130 ? -10.857 -1.086 -10.300 1.00 63.75 130 ASP A O 1
ATOM 1052 N N . LEU A 1 131 ? -9.484 0.496 -11.078 1.00 63.88 131 LEU A N 1
ATOM 1053 C CA . LEU A 1 131 ? -9.576 1.329 -9.881 1.00 63.88 131 LEU A CA 1
ATOM 1054 C C . LEU A 1 131 ? -10.905 2.100 -9.910 1.00 63.88 131 LEU A C 1
ATOM 1056 O O . LEU A 1 131 ? -10.983 3.245 -10.340 1.00 63.88 131 LEU A O 1
ATOM 1060 N N . SER A 1 132 ? -11.977 1.431 -9.490 1.00 58.06 132 SER A N 1
ATOM 1061 C CA . SER A 1 132 ? -13.304 2.028 -9.334 1.00 58.06 132 SER A CA 1
ATOM 1062 C C . SER A 1 132 ? -13.266 3.177 -8.317 1.00 58.06 132 SER A C 1
ATOM 1064 O O . SER A 1 132 ? -13.045 2.940 -7.130 1.00 58.06 132 SER A O 1
ATOM 1066 N N . TYR A 1 133 ? -13.605 4.389 -8.761 1.00 59.97 133 TYR A N 1
ATOM 1067 C CA . TYR A 1 133 ? -13.779 5.584 -7.919 1.00 59.97 133 TYR A CA 1
ATOM 1068 C C . TYR A 1 133 ? -15.069 5.583 -7.076 1.00 59.97 133 TYR A C 1
ATOM 1070 O O . TYR A 1 133 ? -15.342 6.545 -6.367 1.00 59.97 133 TYR A O 1
ATOM 1078 N N . ALA A 1 134 ? -15.894 4.532 -7.158 1.00 60.28 134 ALA A N 1
ATOM 1079 C CA . ALA A 1 134 ? -17.203 4.488 -6.501 1.00 60.28 134 ALA A CA 1
ATOM 1080 C C . ALA A 1 134 ? -17.143 4.290 -4.973 1.00 60.28 134 ALA A C 1
ATOM 1082 O O . ALA A 1 134 ? -18.172 4.383 -4.306 1.00 60.28 134 ALA A O 1
ATOM 1083 N N . GLN A 1 135 ? -15.974 3.970 -4.412 1.00 65.38 135 GLN A N 1
ATOM 1084 C CA . GLN A 1 135 ? -15.769 3.818 -2.971 1.00 65.38 135 GLN A CA 1
ATOM 1085 C C . GLN A 1 135 ? -14.581 4.670 -2.519 1.00 65.38 135 GLN A C 1
ATOM 1087 O O . GLN A 1 135 ? -13.613 4.779 -3.278 1.00 65.38 135 GLN A O 1
ATOM 1092 N N . PRO A 1 136 ? -14.625 5.244 -1.300 1.00 76.00 136 PRO A N 1
ATOM 1093 C CA . PRO A 1 136 ? -13.489 5.954 -0.733 1.00 76.00 136 PRO A CA 1
ATOM 1094 C C . PRO A 1 136 ? -12.258 5.050 -0.741 1.00 76.00 136 PRO A C 1
ATOM 1096 O O . PRO A 1 136 ? -12.300 3.912 -0.265 1.00 76.00 136 PRO A O 1
ATOM 1099 N N . ASP A 1 137 ? -11.163 5.541 -1.314 1.00 87.81 137 ASP A N 1
ATOM 1100 C CA . ASP A 1 137 ? -9.924 4.783 -1.344 1.00 87.81 137 ASP A CA 1
ATOM 1101 C C . ASP A 1 137 ? -9.360 4.703 0.072 1.00 87.81 137 ASP A C 1
ATOM 1103 O O . ASP A 1 137 ? -8.890 5.697 0.638 1.00 87.81 137 ASP A O 1
ATOM 1107 N N . SER A 1 138 ? -9.423 3.503 0.652 1.00 91.12 138 SER A N 1
ATOM 1108 C CA . SER A 1 138 ? -8.974 3.295 2.023 1.00 91.12 138 SER A CA 1
ATOM 1109 C C . SER A 1 138 ? -7.527 3.732 2.215 1.00 91.12 138 SER A C 1
ATOM 1111 O O . SER A 1 138 ? -7.249 4.215 3.300 1.00 91.12 138 SER A O 1
ATOM 1113 N N . LEU A 1 139 ? -6.646 3.664 1.199 1.00 92.81 139 LEU A N 1
ATOM 1114 C CA . LEU A 1 139 ? -5.239 4.092 1.295 1.00 92.81 139 LEU A CA 1
ATOM 1115 C C . LEU A 1 139 ? -5.106 5.552 1.747 1.00 92.81 139 LEU A C 1
ATOM 1117 O O . LEU A 1 139 ? -4.270 5.850 2.594 1.00 92.81 139 LEU A O 1
ATOM 1121 N N . TYR A 1 140 ? -5.959 6.429 1.218 1.00 91.00 140 TYR A N 1
ATOM 1122 C CA . TYR A 1 140 ? -5.931 7.874 1.460 1.00 91.00 140 TYR A CA 1
ATOM 1123 C C . TYR A 1 140 ? -6.893 8.327 2.563 1.00 91.00 140 TYR A C 1
ATOM 1125 O O . TYR A 1 140 ? -6.855 9.478 2.982 1.00 91.00 140 TYR A O 1
ATOM 1133 N N . SER A 1 141 ? -7.772 7.439 3.031 1.00 90.50 141 SER A N 1
ATOM 1134 C CA . SER A 1 141 ? -8.778 7.773 4.042 1.00 90.50 141 SER A CA 1
ATOM 1135 C C . SER A 1 141 ? -8.125 7.899 5.424 1.00 90.50 141 SER A C 1
ATOM 1137 O O . SER A 1 141 ? -7.596 6.891 5.891 1.00 90.50 141 SER A O 1
ATOM 1139 N N . PRO A 1 142 ? -8.158 9.058 6.104 1.00 91.50 142 PRO A N 1
ATOM 1140 C CA . PRO A 1 142 ? -7.521 9.232 7.412 1.00 91.50 142 PRO A CA 1
ATOM 1141 C C . PRO A 1 142 ? -8.179 8.345 8.479 1.00 91.50 142 PRO A C 1
ATOM 1143 O 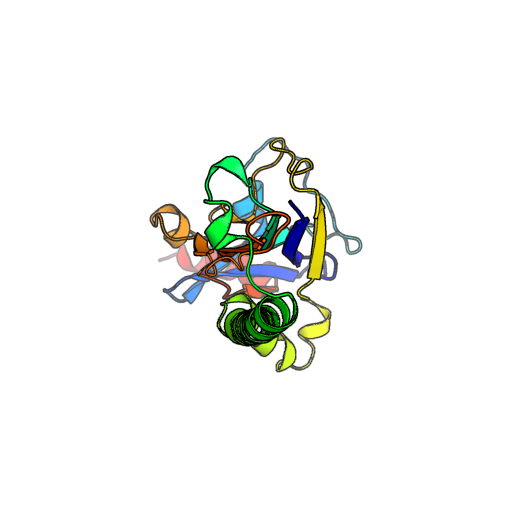O . PRO A 1 142 ? -9.406 8.255 8.551 1.00 91.50 142 PRO A O 1
ATOM 1146 N N . LEU A 1 143 ? -7.373 7.685 9.315 1.00 91.56 143 LEU A N 1
ATOM 1147 C CA . LEU A 1 143 ? -7.849 6.696 10.300 1.00 91.56 143 LEU A CA 1
ATOM 1148 C C . LEU A 1 143 ? -7.834 7.198 11.746 1.00 91.56 143 LEU A C 1
ATOM 1150 O O . LEU A 1 143 ? -8.457 6.600 12.625 1.00 91.56 143 LEU A O 1
ATOM 1154 N N . CYS A 1 144 ? -7.136 8.298 12.002 1.00 89.50 144 CYS A N 1
ATOM 1155 C CA . CYS A 1 144 ? -7.103 8.978 13.289 1.00 89.50 144 CYS A CA 1
ATOM 1156 C C . CYS A 1 144 ? -7.105 10.496 13.084 1.00 89.50 144 CYS A C 1
ATOM 1158 O O . CYS A 1 144 ? -6.946 10.988 11.968 1.00 89.50 144 CYS A O 1
ATOM 1160 N N . ARG A 1 145 ? -7.286 11.258 14.169 1.00 84.88 145 ARG A N 1
ATOM 1161 C CA . ARG A 1 145 ? -7.334 12.727 14.092 1.00 84.88 145 ARG A CA 1
ATOM 1162 C C . ARG A 1 145 ? -6.023 13.333 13.584 1.00 84.88 145 ARG A C 1
ATOM 1164 O O . ARG A 1 145 ? -6.069 14.227 12.754 1.00 84.88 145 ARG A O 1
ATOM 1171 N N . ALA A 1 146 ? -4.883 12.794 14.018 1.00 81.94 146 ALA A N 1
ATOM 1172 C CA . ALA A 1 146 ? -3.566 13.260 13.581 1.00 81.94 146 ALA A CA 1
ATOM 1173 C C . ALA A 1 146 ? -3.365 13.124 12.058 1.00 81.94 146 ALA A C 1
ATOM 1175 O O . ALA A 1 146 ? -2.729 13.971 11.444 1.00 81.94 146 ALA A O 1
ATOM 1176 N N . GLU A 1 147 ? -3.954 12.097 11.434 1.00 85.75 147 GLU A N 1
ATOM 1177 C CA . GLU A 1 147 ? -3.957 11.922 9.972 1.00 85.75 147 GLU A CA 1
ATOM 1178 C C . GLU A 1 147 ? -4.908 12.892 9.253 1.00 85.75 147 GLU A C 1
ATOM 1180 O O . GLU A 1 147 ? -4.753 13.127 8.062 1.00 85.75 147 GLU A O 1
ATOM 1185 N N . HIS A 1 148 ? -5.899 13.449 9.952 1.00 80.12 148 HIS A N 1
ATOM 1186 C CA . HIS A 1 148 ? -6.840 14.420 9.388 1.00 80.12 148 HIS A CA 1
ATOM 1187 C C . HIS A 1 148 ? -6.227 15.821 9.290 1.00 80.12 148 HIS A C 1
ATOM 1189 O O . HIS A 1 148 ? -6.491 16.553 8.341 1.00 80.12 148 HIS A O 1
ATOM 1195 N N . ASP A 1 149 ? -5.403 16.170 10.278 1.00 74.12 149 ASP A N 1
ATOM 1196 C CA . ASP A 1 149 ? -4.728 17.466 10.367 1.00 74.12 149 ASP A CA 1
ATOM 1197 C C . ASP A 1 149 ? -3.392 17.481 9.590 1.00 74.12 149 ASP A C 1
ATOM 1199 O O . ASP A 1 149 ? -2.781 18.536 9.415 1.00 74.12 149 ASP A O 1
ATOM 1203 N N . SER A 1 150 ? -2.934 16.314 9.120 1.00 72.44 150 SER A N 1
ATOM 1204 C CA . SER A 1 150 ? -1.664 16.120 8.417 1.00 72.44 150 SER A CA 1
ATOM 1205 C C . SER A 1 150 ? -1.872 15.787 6.939 1.00 72.44 150 SER A C 1
ATOM 1207 O O . SER A 1 150 ? -2.595 14.859 6.589 1.00 72.44 150 SER A O 1
ATOM 1209 N N . ASP A 1 151 ? -1.138 16.474 6.063 1.00 65.06 151 ASP A N 1
ATOM 1210 C CA . ASP A 1 151 ? -1.114 16.200 4.616 1.00 65.06 151 ASP A CA 1
ATOM 1211 C C . ASP A 1 151 ? -0.279 14.942 4.256 1.00 65.06 151 ASP A C 1
ATOM 1213 O O . ASP A 1 151 ? -0.159 14.563 3.095 1.00 65.06 151 ASP A O 1
ATOM 1217 N N . ALA A 1 152 ? 0.323 14.266 5.248 1.00 68.50 152 ALA A N 1
ATOM 1218 C CA . ALA A 1 152 ? 1.349 13.230 5.058 1.00 68.50 152 ALA A CA 1
ATOM 1219 C C . ALA A 1 152 ? 0.901 11.790 5.399 1.00 68.50 152 ALA A C 1
ATOM 1221 O O . ALA A 1 152 ? 1.729 10.926 5.708 1.00 68.50 152 ALA A O 1
ATOM 1222 N N . THR A 1 153 ? -0.403 11.494 5.356 1.00 84.56 153 THR A N 1
ATOM 1223 C CA . THR A 1 153 ? -0.923 10.137 5.646 1.00 84.56 153 THR A CA 1
ATOM 1224 C C . THR A 1 153 ? -0.358 9.077 4.689 1.00 84.56 153 THR A C 1
ATOM 1226 O O . THR A 1 153 ? -0.140 7.924 5.077 1.00 84.56 153 THR A O 1
ATOM 1229 N N . VAL A 1 154 ? -0.077 9.475 3.445 1.00 93.88 154 VAL A N 1
ATOM 1230 C CA . VAL A 1 154 ? 0.478 8.620 2.394 1.00 93.88 154 VAL A CA 1
ATOM 1231 C C . VAL A 1 154 ? 1.725 9.274 1.816 1.00 93.88 154 VAL A C 1
ATOM 1233 O O . VAL A 1 154 ? 1.704 10.434 1.415 1.00 93.88 154 VAL A O 1
ATOM 1236 N N . GLU A 1 155 ? 2.801 8.506 1.717 1.00 95.25 155 GLU A N 1
ATOM 1237 C CA . GLU A 1 155 ? 4.003 8.890 0.986 1.00 95.25 155 GLU A CA 1
ATOM 1238 C C . GLU A 1 155 ? 4.100 8.122 -0.329 1.00 95.25 155 GLU A C 1
ATOM 1240 O O . GLU A 1 155 ? 3.571 7.017 -0.483 1.00 95.25 155 GLU A O 1
ATOM 1245 N N . ARG A 1 156 ? 4.824 8.702 -1.287 1.00 95.88 156 ARG A N 1
ATOM 1246 C CA . ARG A 1 156 ? 5.067 8.093 -2.591 1.00 95.88 156 ARG A CA 1
ATOM 1247 C C . ARG A 1 156 ? 6.553 8.000 -2.878 1.00 95.88 156 ARG A C 1
ATOM 1249 O O . ARG A 1 156 ? 7.270 8.996 -2.842 1.00 95.88 156 ARG A O 1
ATOM 1256 N N . TYR A 1 157 ? 6.993 6.812 -3.278 1.00 96.94 157 TYR A N 1
ATOM 1257 C CA . TYR A 1 157 ? 8.341 6.588 -3.785 1.00 96.94 157 TYR A CA 1
ATOM 1258 C C . TYR A 1 157 ? 8.302 6.070 -5.221 1.00 96.94 157 TYR A C 1
ATOM 1260 O O . TYR A 1 157 ? 7.560 5.141 -5.549 1.00 96.94 157 TYR A O 1
ATOM 1268 N N . ARG A 1 158 ? 9.121 6.665 -6.093 1.00 96.56 158 ARG A N 1
ATOM 1269 C CA . ARG A 1 158 ? 9.292 6.236 -7.485 1.00 96.56 158 ARG A CA 1
ATOM 1270 C C . ARG A 1 158 ? 10.718 5.753 -7.686 1.00 96.56 158 ARG A C 1
ATOM 1272 O O . ARG A 1 158 ? 11.667 6.517 -7.531 1.00 96.56 158 ARG A O 1
ATOM 1279 N N . VAL A 1 159 ? 10.854 4.487 -8.057 1.00 95.31 159 VAL A N 1
ATOM 1280 C CA . VAL A 1 159 ? 12.152 3.907 -8.391 1.00 95.31 159 VAL A CA 1
ATOM 1281 C C . VAL A 1 159 ? 12.597 4.459 -9.748 1.00 95.31 159 VAL A C 1
ATOM 1283 O O . VAL A 1 159 ? 11.755 4.573 -10.647 1.00 95.31 159 VAL A O 1
ATOM 1286 N N . PRO A 1 160 ? 13.889 4.791 -9.936 1.00 94.38 160 PRO A N 1
ATOM 1287 C CA . PRO A 1 160 ? 14.401 5.165 -11.247 1.00 94.38 160 PRO A CA 1
ATOM 1288 C C . PRO A 1 160 ? 14.043 4.104 -12.301 1.00 94.38 160 PRO A C 1
ATOM 1290 O O . PRO A 1 160 ? 14.269 2.913 -12.058 1.00 94.38 160 PRO A O 1
ATOM 1293 N N . PRO A 1 161 ? 13.464 4.499 -13.449 1.00 95.12 161 PRO A N 1
ATOM 1294 C CA . PRO A 1 161 ? 12.979 3.544 -14.432 1.00 95.12 161 PRO A CA 1
ATOM 1295 C C . PRO A 1 161 ? 14.133 2.807 -15.116 1.00 95.12 161 PRO A C 1
ATOM 1297 O O . PRO A 1 161 ? 15.193 3.376 -15.387 1.00 95.12 161 PRO A O 1
ATOM 1300 N N . LEU A 1 162 ? 13.906 1.538 -15.451 1.00 95.62 162 LEU A N 1
ATOM 1301 C CA . LEU A 1 162 ? 14.811 0.767 -16.296 1.00 95.62 162 LEU A CA 1
ATOM 1302 C C . LEU A 1 162 ? 14.465 1.019 -17.763 1.00 95.62 162 LEU A C 1
ATOM 1304 O O . LEU A 1 162 ? 13.398 0.626 -18.226 1.00 95.62 162 LEU A O 1
ATOM 1308 N N . LEU A 1 163 ? 15.376 1.649 -18.500 1.00 94.81 163 LEU A N 1
ATOM 1309 C CA . LEU A 1 163 ? 15.196 1.882 -19.931 1.00 94.81 163 LEU A CA 1
ATOM 1310 C C . LEU A 1 163 ? 15.333 0.569 -20.712 1.00 94.81 163 LEU A C 1
ATOM 1312 O O . LEU A 1 163 ? 16.369 -0.098 -20.648 1.00 94.81 163 LEU A O 1
ATOM 1316 N N . CYS A 1 164 ? 14.282 0.223 -21.454 1.00 91.31 164 CYS A N 1
ATOM 1317 C CA . CYS A 1 164 ? 14.213 -0.941 -22.331 1.00 91.31 164 CYS A CA 1
ATOM 1318 C C . CYS A 1 164 ? 13.798 -0.501 -23.740 1.00 91.31 164 CYS A C 1
ATOM 1320 O O . CYS A 1 164 ? 13.139 0.522 -23.912 1.00 91.31 164 CYS A O 1
ATOM 1322 N N . ARG A 1 165 ? 14.077 -1.328 -24.756 1.00 90.56 165 ARG A N 1
ATOM 1323 C CA . ARG A 1 165 ? 13.640 -1.066 -26.143 1.00 90.56 165 ARG A CA 1
ATOM 1324 C C . ARG A 1 165 ? 12.125 -0.927 -26.298 1.00 90.56 165 ARG A C 1
ATOM 1326 O O . ARG A 1 165 ? 11.667 -0.269 -27.219 1.00 90.56 165 ARG A O 1
ATOM 1333 N N . SER A 1 166 ? 11.360 -1.560 -25.413 1.00 89.56 166 SER A N 1
ATOM 1334 C CA . SER A 1 166 ? 9.898 -1.499 -25.384 1.00 89.56 166 SER A CA 1
ATOM 1335 C C . SER A 1 166 ? 9.348 -0.294 -24.608 1.00 89.56 166 SER A C 1
ATOM 1337 O O . SER A 1 166 ? 8.137 -0.186 -24.470 1.00 89.56 166 SER A O 1
ATOM 1339 N N . GLY A 1 167 ? 10.216 0.570 -24.073 1.00 92.19 167 GLY A N 1
ATOM 1340 C CA . GLY A 1 167 ? 9.863 1.697 -23.209 1.00 92.19 167 GLY A CA 1
ATOM 1341 C C . GLY A 1 167 ? 10.473 1.589 -21.803 1.00 92.19 167 GLY A C 1
ATOM 1342 O O . GLY A 1 167 ? 11.025 0.547 -21.432 1.00 92.19 167 GLY A O 1
ATOM 1343 N N . PRO A 1 168 ? 10.411 2.663 -21.000 1.00 94.50 168 PRO A N 1
ATOM 1344 C CA . PRO A 1 168 ? 10.898 2.667 -19.623 1.00 94.50 168 PRO A CA 1
ATOM 1345 C C . PRO A 1 168 ? 10.017 1.795 -18.715 1.00 94.50 168 PRO A C 1
ATOM 1347 O O . PRO A 1 168 ? 8.832 2.065 -18.538 1.00 94.50 168 PRO A O 1
ATOM 1350 N N . LEU A 1 169 ? 10.595 0.771 -18.088 1.00 95.75 169 LEU A N 1
ATOM 1351 C CA . LEU A 1 169 ? 9.942 0.011 -17.022 1.00 95.75 169 LEU A CA 1
ATOM 1352 C C . LEU A 1 169 ? 10.011 0.818 -15.719 1.00 95.75 169 LEU A C 1
ATOM 1354 O O . LEU A 1 169 ? 11.078 0.935 -15.111 1.00 95.75 169 LEU A O 1
ATOM 1358 N N . ALA A 1 170 ? 8.879 1.366 -15.289 1.00 95.62 170 ALA A N 1
ATOM 1359 C CA . ALA A 1 170 ? 8.755 2.169 -14.080 1.00 95.62 170 ALA A CA 1
ATOM 1360 C C . ALA A 1 170 ? 8.041 1.394 -12.966 1.00 95.62 170 ALA A C 1
ATOM 1362 O O . ALA A 1 170 ? 7.059 0.687 -13.200 1.00 95.62 170 ALA A O 1
ATOM 1363 N N . VAL A 1 171 ? 8.531 1.564 -11.737 1.00 97.69 171 VAL A N 1
ATOM 1364 C CA . VAL A 1 171 ? 7.907 1.028 -10.524 1.00 97.69 171 VAL A CA 1
ATOM 1365 C C . VAL A 1 171 ? 7.757 2.154 -9.513 1.00 97.69 171 VAL A C 1
ATOM 1367 O O . VAL A 1 171 ? 8.700 2.905 -9.255 1.00 97.69 171 VAL A O 1
ATOM 1370 N N . SER A 1 172 ? 6.572 2.280 -8.931 1.00 97.44 172 SER A N 1
ATOM 1371 C CA . SER A 1 172 ? 6.312 3.206 -7.830 1.00 97.44 172 SER A CA 1
ATOM 1372 C C . SER A 1 172 ? 5.461 2.550 -6.759 1.00 97.44 172 SER A C 1
ATOM 1374 O O . SER A 1 172 ? 4.782 1.559 -7.030 1.00 97.44 172 SER A O 1
ATOM 1376 N N . VAL A 1 173 ? 5.515 3.096 -5.552 1.00 97.94 173 VAL A N 1
ATOM 1377 C CA . VAL A 1 173 ? 4.665 2.689 -4.440 1.00 97.94 173 VAL A CA 1
ATOM 1378 C C . VAL A 1 173 ? 4.132 3.912 -3.718 1.00 97.94 173 VAL A C 1
ATOM 1380 O O . VAL A 1 173 ? 4.880 4.847 -3.436 1.00 97.94 173 VAL A O 1
ATOM 1383 N N . GLU A 1 174 ? 2.839 3.885 -3.440 1.00 97.38 174 GLU A N 1
ATOM 1384 C CA . GLU A 1 174 ? 2.153 4.790 -2.521 1.00 97.38 174 GLU A CA 1
ATOM 1385 C C . GLU A 1 174 ? 1.877 3.992 -1.247 1.00 97.38 174 GLU A C 1
ATOM 1387 O O . GLU A 1 174 ? 1.319 2.896 -1.326 1.00 97.38 174 GLU A O 1
ATOM 1392 N N . TYR A 1 175 ? 2.329 4.466 -0.090 1.00 97.44 175 TYR A N 1
ATOM 1393 C CA . TYR A 1 175 ? 2.248 3.715 1.162 1.00 97.44 175 TYR A CA 1
ATOM 1394 C C . TYR A 1 175 ? 1.859 4.601 2.337 1.00 97.44 175 TYR A C 1
ATOM 1396 O O . TYR A 1 175 ? 2.248 5.765 2.410 1.00 97.44 175 TYR A O 1
ATOM 1404 N N . ARG A 1 176 ? 1.121 4.030 3.292 1.00 95.38 176 ARG A N 1
ATOM 1405 C CA . ARG A 1 176 ? 0.801 4.723 4.543 1.00 95.38 176 ARG A CA 1
ATOM 1406 C C . ARG A 1 176 ? 2.038 4.876 5.409 1.00 95.38 176 ARG A C 1
ATOM 1408 O O . ARG A 1 176 ? 2.787 3.914 5.598 1.00 95.38 176 ARG A O 1
ATOM 1415 N N . THR A 1 177 ? 2.200 6.051 6.001 1.00 94.62 177 THR A N 1
ATOM 1416 C CA . THR A 1 177 ? 3.295 6.339 6.938 1.00 94.62 177 THR A CA 1
ATOM 1417 C C . THR A 1 177 ? 3.042 5.717 8.312 1.00 94.62 177 THR A C 1
ATOM 1419 O O . THR A 1 177 ? 3.962 5.153 8.912 1.00 94.62 177 THR A O 1
ATOM 1422 N N . ASN A 1 178 ? 1.786 5.715 8.772 1.00 93.81 178 ASN A N 1
ATOM 1423 C CA . ASN A 1 178 ? 1.362 5.037 9.994 1.00 93.81 178 ASN A CA 1
ATOM 1424 C C . ASN A 1 178 ? 0.845 3.614 9.710 1.00 93.81 178 ASN A C 1
ATOM 1426 O O . ASN A 1 178 ? -0.069 3.402 8.914 1.00 93.81 178 ASN A O 1
ATOM 1430 N N . CYS A 1 179 ? 1.435 2.623 10.381 1.00 95.06 179 CYS A N 1
ATOM 1431 C CA . CYS A 1 179 ? 1.009 1.220 10.347 1.00 95.06 179 CYS A CA 1
ATOM 1432 C C . CYS A 1 179 ? 0.942 0.601 11.757 1.00 95.06 179 CYS A C 1
ATOM 1434 O O . CYS A 1 179 ? 1.122 -0.611 11.915 1.00 95.06 179 CYS A O 1
ATOM 1436 N N . GLU A 1 180 ? 0.704 1.411 12.792 1.00 93.94 180 GLU A N 1
ATOM 1437 C CA . GLU A 1 180 ? 0.566 0.963 14.186 1.00 93.94 180 GLU A CA 1
ATOM 1438 C C . GLU A 1 180 ? -0.823 0.361 14.463 1.00 93.94 180 GLU A C 1
ATOM 1440 O O . GLU A 1 180 ? -1.585 0.814 15.320 1.00 93.94 180 GLU A O 1
ATOM 1445 N N . PHE A 1 181 ? -1.158 -0.685 13.706 1.00 94.25 181 PHE A N 1
ATOM 1446 C CA . PHE A 1 181 ? -2.412 -1.419 13.836 1.00 94.25 181 PHE A CA 1
ATOM 1447 C C . PHE A 1 181 ? -2.346 -2.484 14.927 1.00 94.25 181 PHE A C 1
ATOM 1449 O O . PHE A 1 181 ? -1.342 -3.184 15.072 1.00 94.25 181 PHE A O 1
ATOM 1456 N N . ASN A 1 182 ? -3.452 -2.658 15.648 1.00 91.88 182 ASN A N 1
ATOM 1457 C CA . ASN A 1 182 ? -3.628 -3.707 16.651 1.00 91.88 182 ASN A CA 1
ATOM 1458 C C . ASN A 1 182 ? -5.074 -4.222 16.664 1.00 91.88 182 ASN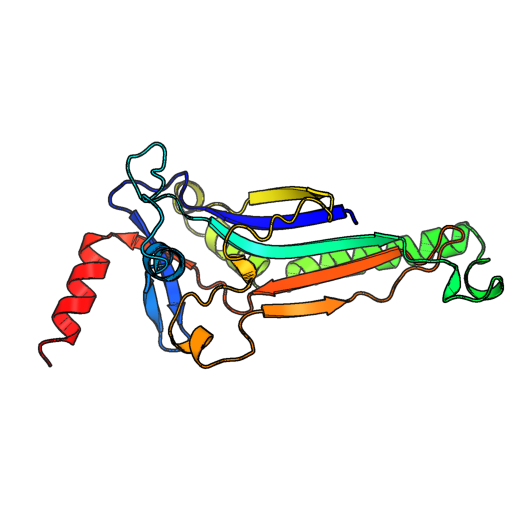 A C 1
ATOM 1460 O O . ASN A 1 182 ? -5.971 -3.623 16.072 1.00 91.88 182 ASN A O 1
ATOM 1464 N N . VAL A 1 183 ? -5.302 -5.331 17.369 1.00 91.00 183 VAL A N 1
ATOM 1465 C CA . VAL A 1 183 ? -6.651 -5.799 17.716 1.00 91.00 183 VAL A CA 1
ATOM 1466 C C . VAL A 1 183 ? -6.945 -5.386 19.148 1.00 91.00 183 VAL A C 1
ATOM 1468 O O . VAL A 1 183 ? -6.117 -5.614 20.032 1.00 91.00 183 VAL A O 1
ATOM 1471 N N . ALA A 1 184 ? -8.117 -4.810 19.378 1.00 89.75 184 ALA A N 1
ATOM 1472 C CA . ALA A 1 184 ? -8.629 -4.548 20.715 1.00 89.75 184 ALA A CA 1
ATOM 1473 C C . ALA A 1 184 ? -9.940 -5.298 20.944 1.00 89.75 184 ALA A C 1
ATOM 1475 O O . ALA A 1 184 ? -10.676 -5.586 19.998 1.00 89.75 184 ALA A O 1
ATOM 1476 N N . ASP A 1 185 ? -10.221 -5.586 22.212 1.00 90.00 185 ASP A N 1
ATOM 1477 C CA . ASP A 1 185 ? -11.566 -5.952 22.628 1.00 90.00 185 ASP A CA 1
ATOM 1478 C C . ASP A 1 185 ? -12.480 -4.720 22.537 1.00 90.00 185 ASP A C 1
ATOM 1480 O O . ASP A 1 185 ? -12.106 -3.611 22.938 1.00 90.00 185 ASP A O 1
ATOM 1484 N N . SER A 1 186 ? -13.656 -4.913 21.951 1.00 86.19 186 SER A N 1
ATOM 1485 C CA . SER A 1 186 ? -14.590 -3.840 21.619 1.00 86.19 186 SER A CA 1
ATOM 1486 C C . SER A 1 186 ? -15.178 -3.198 22.872 1.00 86.19 186 SER A C 1
ATOM 1488 O O . SER A 1 186 ? -15.353 -1.980 22.895 1.00 86.19 186 SER A O 1
ATOM 1490 N N . GLU A 1 187 ? -15.432 -3.974 23.929 1.00 85.62 187 GLU A N 1
ATOM 1491 C CA . GLU A 1 187 ? -15.959 -3.450 25.193 1.00 85.62 187 GLU A CA 1
ATOM 1492 C C . GLU A 1 187 ? -14.898 -2.609 25.898 1.00 85.62 187 GLU A C 1
ATOM 1494 O O . GLU A 1 187 ? -15.162 -1.466 26.271 1.00 85.62 187 GLU A O 1
ATOM 1499 N N . ALA A 1 188 ? -13.664 -3.115 25.974 1.00 83.38 188 ALA A N 1
ATOM 1500 C CA . ALA A 1 188 ? -12.551 -2.385 26.580 1.00 83.38 188 ALA A CA 1
ATOM 1501 C C . ALA A 1 188 ? -12.271 -1.045 25.870 1.00 83.38 188 ALA A C 1
ATOM 1503 O O . ALA A 1 188 ? -11.986 -0.034 26.521 1.00 83.38 188 ALA A O 1
ATOM 1504 N N . LEU A 1 189 ? -12.373 -1.019 24.535 1.00 84.00 189 LEU A N 1
ATOM 1505 C CA . LEU A 1 189 ? -12.233 0.208 23.749 1.00 84.00 189 LEU A CA 1
ATOM 1506 C C . LEU A 1 189 ? -13.317 1.228 24.124 1.00 84.00 189 LEU A C 1
ATOM 1508 O O . LEU A 1 189 ? -13.000 2.396 24.355 1.00 84.00 189 LEU A O 1
ATOM 1512 N N . LEU A 1 190 ? -14.575 0.800 24.236 1.00 81.25 190 LEU A N 1
ATOM 1513 C CA . LEU A 1 190 ? -15.677 1.674 24.640 1.00 81.25 190 LEU A CA 1
ATOM 1514 C C . LEU A 1 190 ? -15.502 2.189 26.074 1.00 81.25 190 LEU A C 1
ATOM 1516 O O . LEU A 1 190 ? -15.607 3.396 26.290 1.00 81.25 190 LEU A O 1
ATOM 1520 N N . SER A 1 191 ? -15.153 1.325 27.030 1.00 79.19 191 SER A N 1
ATOM 1521 C CA . SER A 1 191 ? -14.928 1.717 28.430 1.00 79.19 191 SER A CA 1
ATOM 1522 C C . SER A 1 191 ? -13.858 2.802 28.568 1.00 79.19 191 SER A C 1
ATOM 1524 O O . SER A 1 191 ? -14.053 3.767 29.303 1.00 79.19 191 SER A O 1
ATOM 1526 N N . SER A 1 192 ? -12.760 2.707 27.805 1.00 76.56 192 SER A N 1
ATOM 1527 C CA . SER A 1 192 ? -11.708 3.736 27.805 1.00 76.56 192 SER A CA 1
ATOM 1528 C C . SER A 1 192 ? -12.157 5.104 27.280 1.00 76.56 192 SER A C 1
ATOM 1530 O O . SER A 1 192 ? -11.552 6.113 27.631 1.00 76.56 192 SER A O 1
ATOM 1532 N N . ARG A 1 193 ? -13.215 5.165 26.459 1.00 73.94 193 ARG A N 1
ATOM 1533 C CA . ARG A 1 193 ? -13.781 6.440 25.994 1.00 73.94 193 ARG A CA 1
ATOM 1534 C C . ARG A 1 193 ? -14.680 7.077 27.044 1.00 73.94 193 ARG A C 1
ATOM 1536 O O . ARG A 1 193 ? -14.669 8.293 27.154 1.00 73.94 193 ARG A O 1
ATOM 1543 N N . PHE A 1 194 ? -15.428 6.271 27.799 1.00 70.06 194 PHE A N 1
ATOM 1544 C CA . PHE A 1 194 ? -16.290 6.776 28.870 1.00 70.06 194 PHE A CA 1
ATOM 1545 C C . PHE A 1 194 ? -15.480 7.342 30.038 1.00 70.06 194 PHE A C 1
ATOM 1547 O O . PHE A 1 194 ? -15.779 8.433 30.498 1.00 70.06 194 PHE A O 1
ATOM 1554 N N . LEU A 1 195 ? -14.395 6.673 30.440 1.00 66.25 195 LEU A N 1
ATOM 1555 C CA . LEU A 1 195 ? -13.529 7.154 31.526 1.00 66.25 195 LEU A CA 1
ATOM 1556 C C . LEU A 1 195 ? -12.863 8.509 31.230 1.00 66.25 195 LEU A C 1
ATOM 1558 O O . LEU A 1 195 ? -12.584 9.255 32.155 1.00 66.25 195 LEU A O 1
ATOM 1562 N N . GLY A 1 196 ? -12.613 8.834 29.957 1.00 60.25 196 GLY A N 1
ATOM 1563 C CA . GLY A 1 196 ? -12.034 10.122 29.555 1.00 60.25 196 GLY A CA 1
ATOM 1564 C C . GLY A 1 196 ? -13.048 11.256 29.365 1.00 60.25 196 GLY A C 1
ATOM 1565 O O . GLY A 1 196 ? -12.651 12.324 28.915 1.00 60.25 196 GLY A O 1
ATOM 1566 N N . LEU A 1 197 ? -14.341 11.013 29.616 1.00 59.09 197 LEU A N 1
ATOM 1567 C CA . LEU A 1 197 ? -15.405 12.028 29.579 1.00 59.09 197 LEU A CA 1
ATOM 1568 C C . LEU A 1 197 ? -15.856 12.467 30.985 1.00 59.09 197 LEU A C 1
ATOM 1570 O O . LEU A 1 197 ? -16.604 13.436 31.085 1.00 59.09 197 LEU A O 1
ATOM 1574 N N . ASP A 1 198 ? -15.410 11.763 32.031 1.00 51.22 198 ASP A N 1
ATOM 1575 C CA . ASP A 1 198 ? -15.734 12.034 33.440 1.00 51.22 198 ASP A CA 1
ATOM 1576 C C . ASP A 1 198 ? -14.635 12.850 34.176 1.00 51.22 198 ASP A C 1
ATOM 1578 O O . ASP A 1 198 ? -14.722 13.040 35.391 1.00 51.22 198 ASP A O 1
ATOM 1582 N N . GLU A 1 199 ? -13.627 13.359 33.453 1.00 41.97 199 GLU A N 1
ATOM 1583 C CA . GLU A 1 199 ? -12.662 14.394 33.893 1.00 41.97 199 GLU A CA 1
ATOM 1584 C C . GLU A 1 199 ? -12.876 15.701 33.117 1.00 41.97 199 GLU A C 1
ATOM 1586 O O . GLU A 1 199 ? -12.755 16.780 33.744 1.00 41.97 199 GLU A O 1
#

Secondary structure (DSSP, 8-state):
-EEEEEEEE-TT--TTEEEEEE-TT--EEEHHHHHT-STTSPPPB-TTSSBP-EEEEEEEEEEE--GGGS-HHHH---HHHHHHHHHHHHHHHHHHTTTSHHHHHHHHHHHSTTGGGT--EEEEEEEGGG--TTS--TTTS--SHHHHH-TTSEEEEEEEEEEETTEEEEEEEEEES---EEEEEHHHHHHHHHHTT--

Radius of gyration: 20.43 Å; chains: 1; bounding box: 48×34×64 Å

Organism: Pseudocercospora fijiensis (strain CIRAD86) (NCBI:txid383855)

Sequence (199 aa):
PLVIEVYVDTSHLTQSQTLIIVDEFGKRWDVAHALGSSADSSPRTNRNGGRLCEVILERWTVELGDLANHTTSELNDALPNVYKKGVVLFRSLYSFARLLPAWKFYRKLTRQPGSHQALRLRFRIKQGHDLSYAQPDSLYSPLCRAEHDSDATVERYRVPPLLCRSGPLAVSVEYRTNCEFNVADSEALLSSRFLGLDE

InterPro domains:
  IPR018731 Autophagy-related protein 13, N-terminal [PF10033] (1-181)
  IPR036570 HORMA domain superfamily [G3DSA:3.30.900.10] (1-184)
  IPR040182 Autophagy-related protein 13 [PTHR13430] (1-198)